Protein AF-A0A1F5H4V2-F1 (afdb_monomer)

Sequence (274 aa):
MPDFDKDPPEDQDPRLPNLNIKKETNELEGVPVDPPPEPVSPQPPQPKTPEELLEEAKALSSMPVSSGESIAAKEKMSDLEKDKTDGSKSSPIGLFLAAIFLVAISGTGGYFLGKGSTGQKTILPSTAPSSQPAVNVPPTPSPSPLPSPSPAAIGDKVKLASGLTLTLDKVWLDSAYAKSKAALPDKVQVDVQVTFANEESNALSYTPTDFILKDLQDLEYKTVLNASKEYKALTLGSLLPGATIIGGVSFIAPKTEKSFRLVYEDAEIAFSLP

pLDDT: mean 76.13, std 20.88, range [38.78, 98.69]

Radius of gyration: 32.36 Å; Cα contacts (8 Å, |Δi|>4): 295; chains: 1; bounding box: 84×82×87 Å

Structure (mmCIF, N/CA/C/O backbone):
data_AF-A0A1F5H4V2-F1
#
_entry.id   AF-A0A1F5H4V2-F1
#
loop_
_atom_site.group_PDB
_atom_site.id
_atom_site.type_symbol
_atom_site.label_atom_id
_atom_site.label_alt_id
_atom_site.label_comp_id
_atom_site.label_asym_id
_atom_site.label_entity_id
_atom_site.label_seq_id
_atom_site.pdbx_PDB_ins_code
_atom_site.Cartn_x
_atom_site.Cartn_y
_atom_site.Cartn_z
_atom_site.occupancy
_atom_site.B_iso_or_equiv
_atom_site.auth_seq_id
_atom_site.auth_comp_id
_atom_site.auth_asym_id
_atom_site.auth_atom_id
_atom_site.pdbx_PDB_model_num
ATOM 1 N N . MET A 1 1 ? 34.583 -20.068 -43.151 1.00 47.72 1 MET A N 1
ATOM 2 C CA . MET A 1 1 ? 33.827 -20.554 -41.981 1.00 47.72 1 MET A CA 1
ATOM 3 C C . MET A 1 1 ? 34.851 -20.772 -40.882 1.00 47.72 1 MET A C 1
ATOM 5 O O . MET A 1 1 ? 35.700 -21.627 -41.088 1.00 47.72 1 MET A O 1
ATOM 9 N N . PRO A 1 2 ? 34.921 -19.919 -39.849 1.00 49.66 2 PRO A N 1
ATOM 10 C CA . PRO A 1 2 ? 35.844 -20.130 -38.740 1.00 49.66 2 PRO A CA 1
ATOM 11 C C . PRO A 1 2 ? 35.196 -21.016 -37.667 1.00 49.66 2 PRO A C 1
ATOM 13 O O . PRO A 1 2 ? 34.097 -20.714 -37.204 1.00 49.66 2 PRO A O 1
ATOM 16 N N . ASP A 1 3 ? 35.891 -22.100 -37.322 1.00 54.56 3 ASP A N 1
ATOM 17 C CA . ASP A 1 3 ? 35.578 -23.013 -36.220 1.00 54.56 3 ASP A CA 1
ATOM 18 C C . ASP A 1 3 ? 35.710 -22.301 -34.866 1.00 54.56 3 ASP A C 1
ATOM 20 O O . ASP A 1 3 ? 36.730 -21.669 -34.579 1.00 54.56 3 ASP A O 1
ATOM 24 N N . PHE A 1 4 ? 34.667 -22.416 -34.043 1.00 57.75 4 PHE A N 1
ATOM 25 C CA . PHE A 1 4 ? 34.518 -21.790 -32.724 1.00 57.75 4 PHE A CA 1
ATOM 26 C C . PHE A 1 4 ? 34.407 -22.845 -31.609 1.00 57.75 4 PHE A C 1
ATOM 28 O O . PHE A 1 4 ? 33.644 -22.677 -30.668 1.00 57.75 4 PHE A O 1
ATOM 35 N N . ASP A 1 5 ? 35.193 -23.918 -31.691 1.00 63.69 5 ASP A N 1
ATOM 36 C CA . ASP A 1 5 ? 35.344 -24.873 -30.588 1.00 63.69 5 ASP A CA 1
ATOM 37 C C . ASP A 1 5 ? 36.667 -24.619 -29.864 1.00 63.69 5 ASP A C 1
ATOM 39 O O . ASP A 1 5 ? 37.732 -25.123 -30.232 1.00 63.69 5 ASP A O 1
ATOM 43 N N . LYS A 1 6 ? 36.604 -23.783 -28.827 1.00 63.03 6 LYS A N 1
ATOM 44 C CA . LYS A 1 6 ? 37.636 -23.717 -27.791 1.00 63.03 6 LYS A CA 1
ATOM 45 C C . LYS A 1 6 ? 37.012 -23.237 -26.489 1.00 63.03 6 LYS A C 1
ATOM 47 O O . LYS A 1 6 ? 36.900 -22.037 -26.245 1.00 63.03 6 LYS A O 1
ATOM 52 N N . ASP A 1 7 ? 36.621 -24.201 -25.666 1.00 61.53 7 ASP A N 1
ATOM 53 C CA . ASP A 1 7 ? 36.292 -23.961 -24.268 1.00 61.53 7 ASP A CA 1
ATOM 54 C C . ASP A 1 7 ? 37.510 -23.364 -23.540 1.00 61.53 7 ASP A C 1
ATOM 56 O O . ASP A 1 7 ? 38.635 -23.860 -23.704 1.00 61.53 7 ASP A O 1
ATOM 60 N N . PRO A 1 8 ? 37.334 -22.288 -22.755 1.00 67.75 8 PRO A N 1
ATOM 61 C CA . PRO A 1 8 ? 38.394 -21.777 -21.904 1.00 67.75 8 PRO A CA 1
ATOM 62 C C . PRO A 1 8 ? 38.584 -22.686 -20.673 1.00 67.75 8 PRO A C 1
ATOM 64 O O . PRO A 1 8 ? 37.612 -23.241 -20.158 1.00 67.75 8 PRO A O 1
ATOM 67 N N . PRO A 1 9 ? 39.825 -22.837 -20.178 1.00 62.59 9 PRO A N 1
ATOM 68 C CA . PRO A 1 9 ? 40.103 -23.611 -18.973 1.00 62.59 9 PRO A CA 1
ATOM 69 C C . PRO A 1 9 ? 39.530 -22.925 -17.724 1.00 62.59 9 PRO A C 1
ATOM 71 O O . PRO A 1 9 ? 39.654 -21.711 -17.562 1.00 62.59 9 PRO A O 1
ATOM 74 N N . GLU A 1 10 ? 38.933 -23.727 -16.837 1.00 62.06 10 GLU A N 1
ATOM 75 C CA . GLU A 1 10 ? 38.546 -23.342 -15.476 1.00 62.06 10 GLU A CA 1
ATOM 76 C C . GLU A 1 10 ? 39.766 -22.829 -14.701 1.00 62.06 10 GLU A C 1
ATOM 78 O O . GLU A 1 10 ? 40.635 -23.596 -14.280 1.00 62.06 10 GLU A O 1
ATOM 83 N N . ASP A 1 11 ? 39.810 -21.516 -14.501 1.00 58.66 11 ASP A N 1
ATOM 84 C CA . ASP A 1 1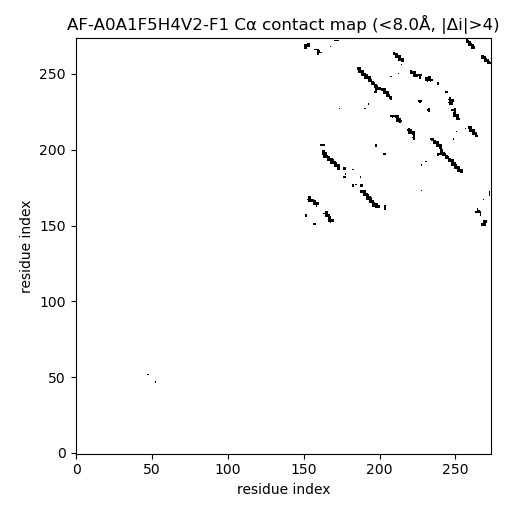1 ? 40.762 -20.852 -13.621 1.00 58.66 11 ASP A CA 1
ATOM 85 C C . ASP A 1 11 ? 40.246 -20.995 -12.177 1.00 58.66 11 ASP A C 1
ATOM 87 O O . ASP A 1 11 ? 39.343 -20.283 -11.731 1.00 58.66 11 ASP A O 1
ATOM 91 N N . GLN A 1 12 ? 40.762 -21.993 -11.455 1.00 54.62 12 GLN A N 1
ATOM 92 C CA . GLN A 1 12 ? 40.494 -22.164 -10.028 1.00 54.62 12 GLN A CA 1
ATOM 93 C C . GLN A 1 12 ? 41.257 -21.093 -9.243 1.00 54.62 12 GLN A C 1
ATOM 95 O O . GLN A 1 12 ? 42.472 -21.183 -9.087 1.00 54.62 12 GLN A O 1
ATOM 100 N N . ASP A 1 13 ? 40.541 -20.091 -8.732 1.00 61.53 13 ASP A N 1
ATOM 101 C CA . ASP A 1 13 ? 41.088 -19.055 -7.852 1.00 61.53 13 ASP A CA 1
ATOM 102 C C . ASP A 1 13 ? 41.490 -19.662 -6.482 1.00 61.53 13 ASP A C 1
ATOM 104 O O . ASP A 1 13 ? 40.622 -20.085 -5.710 1.00 61.53 13 ASP A O 1
ATOM 108 N N . PRO A 1 14 ? 42.790 -19.716 -6.125 1.00 65.94 14 PRO A N 1
ATOM 109 C CA . PRO A 1 14 ? 43.274 -20.385 -4.915 1.00 65.94 14 PRO A CA 1
ATOM 110 C C . PRO A 1 14 ? 43.119 -19.545 -3.630 1.00 65.94 14 PRO A C 1
ATOM 112 O O . PRO A 1 14 ? 43.778 -19.825 -2.628 1.00 65.94 14 PRO A O 1
ATOM 115 N N . ARG A 1 15 ? 42.293 -18.489 -3.625 1.00 65.06 15 ARG A N 1
ATOM 116 C CA . ARG A 1 15 ? 42.221 -17.522 -2.509 1.00 65.06 15 ARG A CA 1
ATOM 117 C C . ARG A 1 15 ? 41.045 -17.684 -1.549 1.00 65.06 15 ARG A C 1
ATOM 119 O O . ARG A 1 15 ? 40.893 -16.847 -0.660 1.00 65.06 15 ARG A O 1
ATOM 126 N N . LEU A 1 16 ? 40.243 -18.741 -1.657 1.00 57.69 16 LEU A N 1
ATOM 127 C CA . LEU A 1 16 ? 39.183 -18.992 -0.678 1.00 57.69 16 LEU A CA 1
ATOM 128 C C . LEU A 1 16 ? 39.709 -19.827 0.506 1.00 57.69 16 LEU A C 1
ATOM 130 O O . LEU A 1 16 ? 40.086 -20.986 0.317 1.00 57.69 16 LEU A O 1
ATOM 134 N N . PRO A 1 17 ? 39.748 -19.277 1.737 1.00 56.78 17 PRO A N 1
ATOM 135 C CA . PRO A 1 17 ? 40.108 -20.047 2.916 1.00 56.78 17 PRO A CA 1
ATOM 136 C C . PRO A 1 17 ? 39.048 -21.120 3.180 1.00 56.78 17 PRO A C 1
ATOM 138 O O . PRO A 1 17 ? 37.849 -20.855 3.262 1.00 56.78 17 PRO A O 1
ATOM 141 N N . ASN A 1 18 ? 39.527 -22.349 3.320 1.00 47.38 18 ASN A N 1
ATOM 142 C CA . ASN A 1 18 ? 38.745 -23.541 3.600 1.00 47.38 18 ASN A CA 1
ATOM 143 C C . ASN A 1 18 ? 38.165 -23.448 5.029 1.00 47.38 18 ASN A C 1
ATOM 145 O O . ASN A 1 18 ? 38.859 -23.728 6.007 1.00 47.38 18 ASN A O 1
ATOM 149 N N . LEU A 1 19 ? 36.912 -22.999 5.167 1.00 55.19 19 LEU A N 1
ATOM 150 C CA . LEU A 1 19 ? 36.192 -22.922 6.447 1.00 55.19 19 LEU A CA 1
ATOM 151 C C . LEU A 1 19 ? 35.697 -24.314 6.862 1.00 55.19 19 LEU A C 1
ATOM 153 O O . LEU A 1 19 ? 34.503 -24.603 6.886 1.00 55.19 19 LEU A O 1
ATOM 157 N N . ASN A 1 20 ? 36.640 -25.189 7.201 1.00 46.12 20 ASN A N 1
ATOM 158 C CA . ASN A 1 20 ? 36.347 -26.464 7.834 1.00 46.12 20 ASN A CA 1
ATOM 159 C C . ASN A 1 20 ? 36.077 -26.216 9.329 1.00 46.12 20 ASN A C 1
ATOM 161 O O . ASN A 1 20 ? 36.982 -26.256 10.165 1.00 46.12 20 ASN A O 1
ATOM 165 N N . ILE A 1 21 ? 34.830 -25.869 9.653 1.00 53.62 21 ILE A N 1
ATOM 166 C CA . ILE A 1 21 ? 34.367 -25.649 11.026 1.00 53.62 21 ILE A CA 1
ATOM 167 C C . ILE A 1 21 ? 34.337 -27.009 11.734 1.00 53.62 21 ILE A C 1
ATOM 169 O O . ILE A 1 21 ? 33.399 -27.794 11.586 1.00 53.62 21 ILE A O 1
ATOM 173 N N . LYS A 1 22 ? 35.387 -27.291 1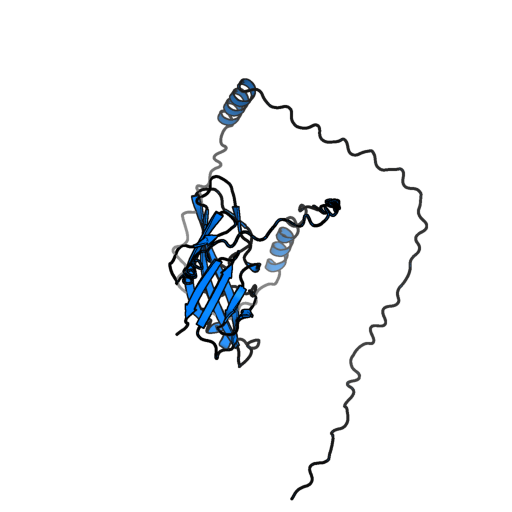2.514 1.00 50.19 22 LYS A N 1
ATOM 174 C CA . LYS A 1 22 ? 35.387 -28.350 13.527 1.00 50.19 22 LYS A CA 1
ATOM 175 C C . LYS A 1 22 ? 34.228 -28.094 14.493 1.00 50.19 22 LYS A C 1
ATOM 177 O O . LYS A 1 22 ? 34.233 -27.108 15.223 1.00 50.19 22 LYS A O 1
ATOM 182 N N . LYS A 1 23 ? 33.246 -28.998 14.504 1.00 49.34 23 LYS A N 1
ATOM 183 C CA . LYS A 1 23 ? 32.295 -29.135 15.611 1.00 49.34 23 LYS A CA 1
ATOM 184 C C . LYS A 1 23 ? 33.068 -29.613 16.836 1.00 49.34 23 LYS A C 1
ATOM 186 O O . LYS A 1 23 ? 33.417 -30.785 16.928 1.00 49.34 23 LYS A O 1
ATOM 191 N N . GLU A 1 24 ? 33.358 -28.690 17.741 1.00 48.97 24 GLU A N 1
ATOM 192 C CA . GLU A 1 24 ? 33.857 -28.990 19.077 1.00 48.97 24 GLU A CA 1
ATOM 193 C C . GLU A 1 24 ? 32.640 -29.224 19.983 1.00 48.97 24 GLU A C 1
ATOM 195 O O . GLU A 1 24 ? 31.954 -28.296 20.409 1.00 48.97 24 GLU A O 1
ATOM 200 N N . THR A 1 25 ? 32.298 -30.494 20.182 1.00 47.03 25 THR A N 1
ATOM 201 C CA . THR A 1 25 ? 31.329 -30.950 21.183 1.00 47.03 25 THR A CA 1
ATOM 202 C C . THR A 1 25 ? 32.000 -30.877 22.553 1.00 47.03 25 THR A C 1
ATOM 204 O O . THR A 1 25 ? 32.725 -31.790 22.931 1.00 47.03 25 THR A O 1
ATOM 207 N N . ASN A 1 26 ? 31.781 -29.782 23.283 1.00 49.00 26 ASN A N 1
ATOM 208 C CA . ASN A 1 26 ? 32.064 -29.724 24.716 1.00 49.00 26 ASN A CA 1
ATOM 209 C C . ASN A 1 26 ? 30.864 -30.303 25.476 1.00 49.00 26 ASN A C 1
ATOM 211 O O . ASN A 1 26 ? 29.849 -29.630 25.662 1.00 49.00 26 ASN A O 1
ATOM 215 N N . GLU A 1 27 ? 30.987 -31.563 25.894 1.00 48.41 27 GLU A N 1
ATOM 216 C CA . GLU A 1 27 ? 30.177 -32.153 26.960 1.00 48.41 27 GLU A CA 1
ATOM 217 C C . GLU A 1 27 ? 30.626 -31.542 28.295 1.00 48.41 27 GLU A C 1
ATOM 219 O O . GLU A 1 27 ? 31.618 -31.952 28.892 1.00 48.41 27 GLU A O 1
ATOM 224 N N . LEU A 1 28 ? 29.917 -30.507 28.744 1.00 57.69 28 LEU A N 1
ATOM 225 C CA . LEU A 1 28 ? 29.998 -30.022 30.119 1.00 57.69 28 LEU A 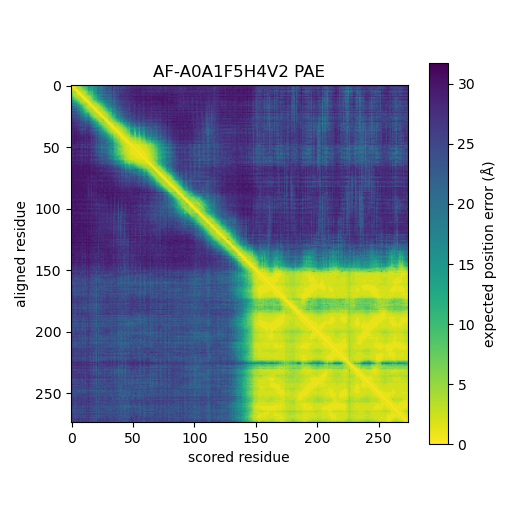CA 1
ATOM 226 C C . LEU A 1 28 ? 29.095 -30.912 30.978 1.00 57.69 28 LEU A C 1
ATOM 228 O O . LEU A 1 28 ? 27.870 -30.810 30.911 1.00 57.69 28 LEU A O 1
ATOM 232 N N . GLU A 1 29 ? 29.719 -31.796 31.759 1.00 49.94 29 GLU A N 1
ATOM 233 C CA . GLU A 1 29 ? 29.071 -32.549 32.831 1.00 49.94 29 GLU A CA 1
ATOM 234 C C . GLU A 1 29 ? 28.317 -31.584 33.756 1.00 49.94 29 GLU A C 1
ATOM 236 O O . GLU A 1 29 ? 28.881 -30.652 34.336 1.00 49.94 29 GLU A O 1
ATOM 241 N N . GLY A 1 30 ? 27.004 -31.790 33.842 1.00 46.66 30 GLY A N 1
ATOM 242 C CA . GLY A 1 30 ? 26.094 -30.959 34.614 1.00 46.66 30 GLY A CA 1
ATOM 243 C C . GLY A 1 30 ? 26.292 -31.145 36.113 1.00 46.66 30 GLY A C 1
ATOM 244 O O . GLY A 1 30 ? 26.073 -32.226 36.656 1.00 46.66 30 GLY A O 1
ATOM 245 N N . VAL A 1 31 ? 26.629 -30.053 36.796 1.00 66.00 31 VAL A N 1
ATOM 246 C CA . VAL A 1 31 ? 26.389 -29.916 38.233 1.00 66.00 31 VAL A CA 1
ATOM 247 C C . VAL A 1 31 ? 24.868 -29.827 38.433 1.00 66.00 31 VAL A C 1
ATOM 249 O O . VAL A 1 31 ? 24.230 -29.038 37.732 1.00 66.00 31 VAL A O 1
ATOM 252 N N . PRO A 1 32 ? 24.257 -30.610 39.341 1.00 64.88 32 PRO A N 1
ATOM 253 C CA . PRO A 1 32 ? 22.836 -30.489 39.646 1.00 64.88 32 PRO A CA 1
ATOM 254 C C . PRO A 1 32 ? 22.554 -29.092 40.211 1.00 64.88 32 PRO A C 1
ATOM 256 O O . PRO A 1 32 ? 22.937 -28.767 41.332 1.00 64.88 32 PRO A O 1
ATOM 259 N N . VAL A 1 33 ? 21.925 -28.250 39.393 1.00 71.38 33 VAL A N 1
ATOM 260 C CA . VAL A 1 33 ? 21.402 -26.947 39.802 1.00 71.38 33 VAL A CA 1
ATOM 261 C C . VAL A 1 33 ? 20.066 -27.205 40.489 1.00 71.38 33 VAL A C 1
ATOM 263 O O . VAL A 1 33 ? 19.184 -27.826 39.892 1.00 71.38 33 VAL A O 1
ATOM 266 N N . ASP A 1 34 ? 19.936 -26.761 41.740 1.00 72.69 34 ASP A N 1
ATOM 267 C CA . ASP A 1 34 ? 18.666 -26.783 42.466 1.00 72.69 34 ASP A CA 1
ATOM 268 C C . ASP A 1 34 ? 17.559 -26.137 41.616 1.00 72.69 34 ASP A C 1
ATOM 270 O O . ASP A 1 34 ? 17.808 -25.129 40.941 1.00 72.69 34 ASP A O 1
ATOM 274 N N . PRO A 1 35 ? 16.340 -26.706 41.615 1.00 74.12 35 PRO A N 1
ATOM 275 C CA . PRO A 1 35 ? 15.242 -26.172 40.830 1.00 74.12 35 PRO A CA 1
ATOM 276 C C . PRO A 1 35 ? 15.009 -24.702 41.209 1.00 74.12 35 PRO A C 1
ATOM 278 O O . PRO A 1 35 ? 14.948 -24.379 42.401 1.00 74.12 35 PRO A O 1
ATOM 281 N N . PRO A 1 36 ? 14.893 -23.794 40.222 1.00 75.56 36 PRO A N 1
ATOM 282 C CA . PRO A 1 36 ? 14.595 -22.400 40.500 1.00 75.56 36 PRO A CA 1
ATOM 283 C C . PRO A 1 36 ? 13.286 -22.313 41.300 1.00 75.56 36 PRO A C 1
ATOM 285 O O . PRO A 1 36 ? 12.364 -23.090 41.029 1.00 75.56 36 PRO A O 1
ATOM 288 N N . PRO A 1 37 ? 13.192 -21.395 42.282 1.00 76.19 37 PRO A N 1
ATOM 289 C CA . PRO A 1 37 ? 11.975 -21.210 43.060 1.00 76.19 37 PRO A CA 1
ATOM 290 C C . PRO A 1 37 ? 10.799 -20.989 42.112 1.00 76.19 37 PRO A C 1
ATOM 292 O O . PRO A 1 37 ? 10.925 -20.264 41.120 1.00 76.19 37 PRO A O 1
ATOM 295 N N . GLU A 1 38 ? 9.675 -21.647 42.402 1.00 74.12 38 GLU A N 1
ATOM 296 C CA . GLU A 1 38 ? 8.478 -21.544 41.576 1.00 74.12 38 GLU A CA 1
ATOM 297 C C . GLU A 1 38 ? 8.131 -20.064 41.352 1.00 74.12 38 GLU A C 1
ATOM 299 O O . GLU A 1 38 ? 8.116 -19.283 42.312 1.00 74.12 38 GLU A O 1
ATOM 304 N N . PRO A 1 39 ? 7.882 -19.645 40.098 1.00 69.31 39 PRO A N 1
ATOM 305 C CA . PRO A 1 39 ? 7.472 -18.283 39.820 1.00 69.31 39 PRO A CA 1
ATOM 306 C C . PRO A 1 39 ? 6.168 -18.024 40.568 1.00 69.31 39 PRO A C 1
ATOM 308 O O . PRO A 1 39 ? 5.139 -18.640 40.282 1.00 69.31 39 PRO A O 1
ATOM 311 N N . VAL A 1 40 ? 6.226 -17.114 41.542 1.00 71.69 40 VAL A N 1
ATOM 312 C CA . VAL A 1 40 ? 5.049 -16.615 42.251 1.00 71.69 40 VAL A CA 1
ATOM 313 C C . VAL A 1 40 ? 4.107 -16.080 41.182 1.00 71.69 40 VAL A C 1
ATOM 315 O O . VAL A 1 40 ? 4.399 -15.074 40.535 1.00 71.69 40 VAL A O 1
ATOM 318 N N . SER A 1 41 ? 3.016 -16.807 40.938 1.00 72.06 41 SER A N 1
ATOM 319 C CA . SER A 1 41 ? 2.022 -16.401 39.952 1.00 72.06 41 SER A CA 1
ATOM 320 C C . SER A 1 41 ? 1.516 -15.017 40.351 1.00 72.06 41 SER A C 1
ATOM 322 O O . SER A 1 41 ? 1.038 -14.869 41.480 1.00 72.06 41 SER A O 1
ATOM 324 N N . PRO A 1 42 ? 1.647 -13.993 39.488 1.00 67.12 42 PRO A N 1
ATOM 325 C CA . PRO A 1 42 ? 1.150 -12.667 39.802 1.00 67.12 42 PRO A CA 1
ATOM 326 C C . PRO A 1 42 ? -0.351 -12.786 40.043 1.00 67.12 42 PRO A C 1
ATOM 328 O O . PRO A 1 42 ? -1.113 -13.179 39.158 1.00 67.12 42 PRO A O 1
ATOM 331 N N . GLN A 1 43 ? -0.755 -12.514 41.280 1.00 74.25 43 GLN A N 1
ATOM 332 C CA . GLN A 1 43 ? -2.151 -12.530 41.671 1.00 74.25 43 GLN A CA 1
ATOM 333 C C . GLN A 1 43 ? -2.887 -11.513 40.785 1.00 74.25 43 GLN A C 1
ATOM 335 O O . GLN A 1 43 ? -2.430 -10.369 40.687 1.00 74.25 43 GLN A O 1
ATOM 340 N N . PRO A 1 44 ? -3.971 -11.909 40.092 1.00 77.62 44 PRO A N 1
ATOM 341 C CA . PRO A 1 44 ? -4.703 -10.997 39.230 1.00 77.62 44 PRO A CA 1
ATOM 342 C C . PRO A 1 44 ? -5.137 -9.779 40.056 1.00 77.62 44 PRO A C 1
ATOM 344 O O . PRO A 1 44 ? -5.620 -9.959 41.181 1.00 77.62 44 PRO A O 1
ATOM 347 N N . PRO A 1 45 ? -4.925 -8.552 39.545 1.00 77.81 45 PRO A N 1
ATOM 348 C CA . PRO A 1 45 ? -5.252 -7.340 40.277 1.00 77.81 45 PRO A CA 1
ATOM 349 C C . PRO A 1 45 ? -6.726 -7.387 40.668 1.00 77.81 45 PRO A C 1
ATOM 351 O O . PRO A 1 45 ? -7.595 -7.620 39.824 1.00 77.81 45 PRO A O 1
ATOM 354 N N . GLN A 1 46 ? -7.003 -7.222 41.963 1.00 85.62 46 GLN A N 1
ATOM 355 C CA . GLN A 1 46 ? -8.379 -7.157 42.430 1.00 85.62 46 GLN A CA 1
ATOM 356 C C . GLN A 1 46 ? -9.080 -5.965 41.761 1.00 85.62 46 GLN A C 1
ATOM 358 O O . GLN A 1 46 ? -8.474 -4.898 41.627 1.00 85.62 46 GLN A O 1
ATOM 363 N N . PRO A 1 47 ? -10.333 -6.136 41.309 1.00 84.06 47 PRO A N 1
ATOM 364 C CA . PRO A 1 47 ? -11.095 -5.047 40.721 1.00 84.06 47 PRO A CA 1
ATOM 365 C C . PRO A 1 47 ? -11.279 -3.943 41.766 1.00 84.06 47 PRO A C 1
ATOM 367 O O . PRO A 1 47 ? -11.900 -4.169 42.804 1.00 84.06 47 PRO A O 1
ATOM 370 N N . LYS A 1 48 ? -10.719 -2.761 41.485 1.00 90.19 48 LYS A N 1
ATOM 371 C CA . LYS A 1 48 ? -10.884 -1.567 42.320 1.00 90.19 48 LYS A CA 1
ATOM 372 C C . LYS A 1 48 ? -12.348 -1.148 42.337 1.00 90.19 48 LYS A C 1
ATOM 374 O O . LYS A 1 48 ? -13.037 -1.197 41.314 1.00 90.19 48 LYS A O 1
ATOM 379 N N . THR A 1 49 ? -12.816 -0.719 43.499 1.00 93.50 49 THR A N 1
ATOM 380 C CA . THR A 1 49 ? -14.169 -0.169 43.632 1.00 93.50 49 THR A CA 1
ATOM 381 C C . THR A 1 49 ? -14.255 1.230 42.996 1.00 93.50 49 THR A C 1
ATOM 383 O O . THR A 1 49 ? -13.236 1.912 42.859 1.00 93.50 49 THR A O 1
ATOM 386 N N . PRO A 1 50 ? -15.454 1.706 42.603 1.00 90.69 50 PRO A N 1
ATOM 387 C CA . PRO A 1 50 ? -15.626 3.063 42.078 1.00 90.69 50 PRO A C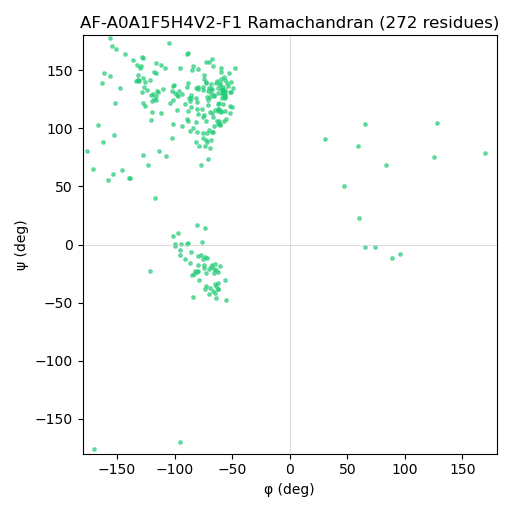A 1
ATOM 388 C C . PRO A 1 50 ? -15.133 4.169 43.028 1.00 90.69 50 PRO A C 1
ATOM 390 O O . PRO A 1 50 ? -14.681 5.211 42.558 1.00 90.69 50 PRO A O 1
ATOM 393 N N . GLU A 1 51 ? -15.190 3.944 44.346 1.00 91.00 51 GLU A N 1
ATOM 394 C CA . GLU A 1 51 ? -14.660 4.876 45.353 1.00 91.00 51 GLU A CA 1
ATOM 395 C C . GLU A 1 51 ? -13.126 4.934 45.341 1.00 91.00 51 GLU A C 1
ATOM 397 O O . GLU A 1 51 ? -12.571 6.032 45.329 1.00 91.00 51 GLU A O 1
ATOM 402 N N . GLU A 1 52 ? -12.434 3.794 45.233 1.00 90.69 52 GLU A N 1
ATOM 403 C CA . GLU A 1 52 ? -10.965 3.769 45.112 1.00 90.69 52 GLU A CA 1
ATOM 404 C C . GLU A 1 52 ? -10.472 4.467 43.840 1.00 90.69 52 GLU A C 1
ATOM 406 O O . GLU A 1 52 ? -9.468 5.180 43.870 1.00 90.69 52 GLU A O 1
ATOM 411 N N . LEU A 1 53 ? -11.189 4.310 42.721 1.00 90.62 53 LEU A N 1
ATOM 412 C CA . LEU A 1 53 ? -10.848 4.998 41.471 1.00 90.62 53 LEU A CA 1
ATOM 413 C C . LEU A 1 53 ? -10.994 6.522 41.594 1.00 90.62 53 LEU A C 1
ATOM 415 O O . LEU A 1 53 ? -10.217 7.271 40.996 1.00 90.62 53 LEU A O 1
ATOM 419 N N . LEU A 1 54 ? -11.966 6.993 42.379 1.00 92.94 54 LEU A N 1
ATOM 420 C CA . LEU A 1 54 ? -12.172 8.420 42.616 1.00 92.94 54 LEU A CA 1
ATOM 421 C C . LEU A 1 54 ? -11.096 9.007 43.543 1.00 92.94 54 LEU A C 1
ATOM 423 O O . LEU A 1 54 ? -10.626 10.122 43.303 1.00 92.94 54 LEU A O 1
ATOM 427 N N . GLU A 1 55 ? -10.670 8.267 44.571 1.00 90.88 55 GLU A N 1
ATOM 428 C CA . GLU A 1 55 ? -9.564 8.681 45.442 1.00 90.88 55 GLU A CA 1
ATOM 429 C C . GLU A 1 55 ? -8.223 8.718 44.699 1.00 90.88 55 GLU A C 1
ATOM 431 O O . GLU A 1 55 ? -7.462 9.677 44.853 1.00 90.88 55 GLU A O 1
ATOM 436 N N . GLU A 1 56 ? -7.957 7.745 43.825 1.00 89.75 56 GLU A N 1
ATOM 437 C CA . GLU A 1 56 ? -6.743 7.705 43.005 1.00 89.75 56 GLU A CA 1
ATOM 438 C C . GLU A 1 56 ? -6.688 8.870 42.004 1.00 89.75 56 GLU A C 1
ATOM 440 O O . GLU A 1 56 ? -5.658 9.537 41.874 1.00 89.75 56 GLU A O 1
ATOM 445 N N . ALA A 1 57 ? -7.815 9.200 41.362 1.00 88.25 57 ALA A N 1
ATOM 446 C CA . ALA A 1 57 ? -7.907 10.370 40.488 1.00 88.25 57 ALA A CA 1
ATOM 447 C C . ALA A 1 57 ? -7.657 11.683 41.253 1.00 88.25 57 ALA A C 1
ATOM 449 O O . ALA A 1 57 ? -6.986 12.591 40.752 1.00 88.25 57 ALA A O 1
ATOM 450 N N . LYS A 1 58 ? -8.150 11.782 42.494 1.00 91.12 58 LYS A N 1
ATOM 451 C CA . LYS A 1 58 ? -7.934 12.950 43.357 1.00 91.12 58 LYS A CA 1
ATOM 452 C C . LYS A 1 58 ? -6.476 13.067 43.807 1.00 91.12 58 LYS A C 1
ATOM 454 O O . LYS A 1 58 ? -5.943 14.176 43.842 1.00 91.12 58 LYS A O 1
ATOM 459 N N . ALA A 1 59 ? -5.821 11.940 44.088 1.00 89.50 59 ALA A N 1
ATOM 460 C CA . ALA A 1 59 ? -4.400 11.896 44.416 1.00 89.50 59 ALA A CA 1
ATOM 461 C C . ALA A 1 59 ? -3.536 12.353 43.228 1.00 89.50 59 ALA A C 1
ATOM 463 O O . ALA A 1 59 ? -2.686 13.231 43.395 1.00 89.50 59 ALA A O 1
ATOM 464 N N . LEU A 1 60 ? -3.813 11.860 42.016 1.00 85.12 60 LEU A N 1
ATOM 465 C CA . LEU A 1 60 ? -3.092 12.257 40.800 1.00 85.12 60 LEU A CA 1
ATOM 466 C C . LEU A 1 60 ? -3.294 13.737 40.447 1.00 85.12 60 LEU A C 1
ATOM 468 O O . LEU A 1 60 ? -2.348 14.404 40.037 1.00 85.12 60 LEU A O 1
ATOM 472 N N . SER A 1 61 ? -4.490 14.286 40.681 1.00 85.81 61 SER A N 1
ATOM 473 C CA . SER A 1 61 ? -4.763 15.715 40.471 1.00 85.81 61 SER A CA 1
ATOM 474 C C . SER A 1 61 ? -4.021 16.637 41.448 1.00 85.81 61 SER A C 1
ATOM 476 O O . SER A 1 61 ? -3.933 17.837 41.190 1.00 85.81 61 SER A O 1
ATOM 478 N N . SER A 1 62 ? -3.526 16.112 42.573 1.00 84.44 62 S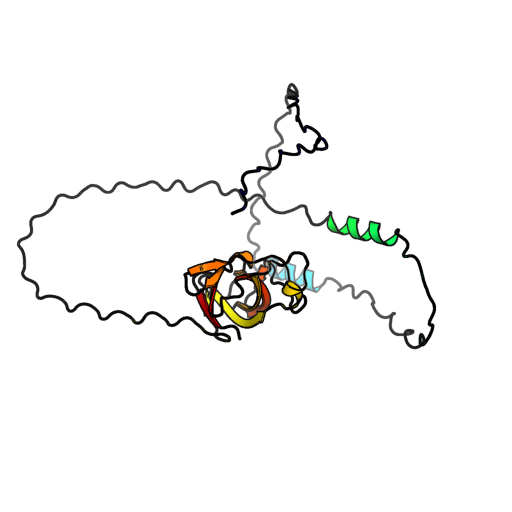ER A N 1
ATOM 479 C CA . SER A 1 62 ? -2.814 16.890 43.595 1.00 84.44 62 SER A CA 1
ATOM 480 C C . SER A 1 62 ? -1.291 16.857 43.452 1.00 84.44 62 SER A C 1
ATOM 482 O O . SER A 1 62 ? -0.593 17.555 44.191 1.00 84.44 62 SER A O 1
ATOM 484 N N . MET A 1 63 ? -0.757 16.081 42.502 1.00 82.12 63 MET A N 1
ATOM 485 C CA . MET A 1 63 ? 0.680 16.071 42.256 1.00 82.12 63 MET A CA 1
ATOM 486 C C . MET A 1 63 ? 1.095 17.402 41.611 1.00 82.12 63 MET A C 1
ATOM 488 O O . MET A 1 63 ? 0.541 17.779 40.574 1.00 82.12 63 MET A O 1
ATOM 492 N N . PRO A 1 64 ? 2.057 18.138 42.198 1.00 71.31 64 PRO A N 1
ATOM 493 C CA . PRO A 1 64 ? 2.556 19.365 41.605 1.00 71.31 64 PRO A CA 1
ATOM 494 C C . PRO A 1 64 ? 3.199 19.021 40.265 1.00 71.31 64 PRO A C 1
ATOM 496 O O . PRO A 1 64 ? 4.200 18.305 40.202 1.00 71.31 64 PRO A O 1
ATOM 499 N N . VAL A 1 65 ? 2.609 19.529 39.185 1.00 62.66 65 VAL A N 1
ATOM 500 C CA . VAL A 1 65 ? 3.213 19.477 37.858 1.00 62.66 65 VAL A CA 1
ATOM 501 C C . VAL A 1 65 ? 4.503 20.281 37.965 1.00 62.66 65 VAL A C 1
ATOM 503 O O . VAL A 1 65 ? 4.474 21.506 38.090 1.00 62.66 65 VAL A O 1
ATOM 506 N N . SER A 1 66 ? 5.638 19.585 38.033 1.00 54.81 66 SER A N 1
ATOM 507 C CA . SER A 1 66 ? 6.958 20.204 38.052 1.00 54.81 66 SER A CA 1
ATOM 508 C C . SER A 1 66 ? 7.200 20.809 36.672 1.00 54.81 66 SER A C 1
ATOM 510 O O . SER A 1 66 ? 7.787 20.195 35.784 1.00 54.81 66 SER A O 1
ATOM 512 N N . SER A 1 67 ? 6.670 22.013 36.475 1.00 53.47 67 SER A N 1
ATOM 513 C CA . SER A 1 67 ? 6.971 22.889 35.351 1.00 53.47 67 SER A CA 1
ATOM 514 C C . SER A 1 67 ? 8.388 23.422 35.536 1.00 53.47 67 SER A C 1
ATOM 516 O O . SER A 1 67 ? 8.599 24.570 35.919 1.00 53.47 67 SER A O 1
ATOM 518 N N . GLY A 1 68 ? 9.369 22.549 35.314 1.00 47.72 68 GLY A N 1
ATOM 519 C CA . GLY A 1 68 ? 10.763 22.925 35.153 1.00 47.72 68 GLY A CA 1
ATOM 520 C C . GLY A 1 68 ? 10.936 23.700 33.851 1.00 47.72 68 GLY A C 1
ATOM 521 O O . GLY A 1 68 ? 11.120 23.115 32.792 1.00 47.72 68 GLY A O 1
ATOM 522 N N . GLU A 1 69 ? 10.790 25.017 33.952 1.00 48.84 69 GLU A N 1
ATOM 523 C CA . GLU A 1 69 ? 11.719 26.014 33.419 1.00 48.84 69 GLU A CA 1
ATOM 524 C C . GLU A 1 69 ? 12.497 25.613 32.149 1.00 48.84 69 GLU A C 1
ATOM 526 O O . GLU A 1 69 ? 13.615 25.107 32.195 1.00 48.84 69 GLU A O 1
ATOM 531 N N . SER A 1 70 ? 11.930 25.927 30.984 1.00 47.44 70 SER A N 1
ATOM 532 C CA . SER A 1 70 ? 12.667 26.015 29.721 1.00 47.44 70 SER A CA 1
ATOM 533 C C . SER A 1 70 ? 12.469 27.406 29.119 1.00 47.44 70 SER A C 1
ATOM 535 O O . SER A 1 70 ? 11.797 27.582 28.104 1.00 47.44 70 SER A O 1
ATOM 537 N N . ILE A 1 71 ? 13.035 28.416 29.788 1.00 51.28 71 ILE A N 1
ATOM 538 C CA . ILE A 1 71 ? 13.155 29.788 29.280 1.00 51.28 71 ILE A CA 1
ATOM 539 C C . ILE A 1 71 ? 14.623 30.220 29.393 1.00 51.28 71 ILE A C 1
ATOM 541 O O . ILE A 1 71 ? 14.976 30.951 30.304 1.00 51.28 71 ILE A O 1
ATOM 545 N N . ALA A 1 72 ? 15.493 29.761 28.489 1.00 52.09 72 ALA A N 1
ATOM 546 C CA . ALA A 1 72 ? 16.806 30.384 28.246 1.00 52.09 72 ALA A CA 1
ATOM 547 C C . ALA A 1 72 ? 17.499 29.786 27.006 1.00 52.09 72 ALA A C 1
ATOM 549 O O . ALA A 1 72 ? 18.535 29.140 27.112 1.00 52.09 72 ALA A O 1
ATOM 550 N N . ALA A 1 73 ? 16.935 29.980 25.814 1.00 47.03 73 ALA A N 1
ATOM 551 C CA . ALA A 1 73 ? 17.672 29.786 24.558 1.00 47.03 73 ALA A CA 1
ATOM 552 C C . ALA A 1 73 ? 17.007 30.575 23.421 1.00 47.03 73 ALA A C 1
ATOM 554 O O . ALA A 1 73 ? 16.583 30.022 22.410 1.00 47.03 73 ALA A O 1
ATOM 555 N N . LYS A 1 74 ? 16.840 31.887 23.615 1.00 47.62 74 LYS A N 1
ATOM 556 C CA . LYS A 1 74 ? 16.349 32.785 22.566 1.00 47.62 74 LYS A CA 1
ATOM 557 C C . LYS A 1 74 ? 17.112 34.106 22.576 1.00 47.62 74 LYS A C 1
ATOM 559 O O . LYS A 1 74 ? 16.519 35.159 22.719 1.00 47.62 74 LYS A O 1
ATOM 564 N N . GLU A 1 75 ? 18.431 34.036 22.431 1.00 48.22 75 GLU A N 1
ATOM 565 C CA . GLU A 1 75 ? 19.254 35.164 21.982 1.00 48.22 75 GLU A CA 1
ATOM 566 C C . GLU A 1 75 ? 20.624 34.635 21.527 1.00 48.22 75 GLU A C 1
ATOM 568 O O . GLU A 1 75 ? 21.179 33.759 22.180 1.00 48.22 75 GLU A O 1
ATOM 573 N N . LYS A 1 76 ? 21.157 35.169 20.419 1.00 46.53 76 LYS A N 1
ATOM 574 C CA . LYS A 1 76 ? 22.380 34.766 19.680 1.00 46.53 76 LYS A CA 1
ATOM 575 C C . LYS A 1 76 ? 22.267 33.615 18.672 1.00 46.53 76 LYS A C 1
ATOM 577 O O . LYS A 1 76 ? 22.943 32.606 18.815 1.00 46.53 76 LYS A O 1
ATOM 582 N N . MET A 1 77 ? 21.558 33.838 17.565 1.00 42.47 77 MET A N 1
ATOM 583 C CA . MET A 1 77 ? 22.002 33.353 16.242 1.00 42.47 77 MET A CA 1
ATOM 584 C C . MET A 1 77 ? 21.596 34.364 15.161 1.00 42.47 77 MET A C 1
ATOM 586 O O . MET A 1 77 ? 20.776 34.078 14.298 1.00 42.47 77 MET A O 1
ATOM 590 N N . SER A 1 78 ? 22.166 35.566 15.244 1.00 47.72 78 SER A N 1
ATOM 591 C CA . SER A 1 78 ? 22.091 36.588 14.193 1.00 47.72 78 SER A CA 1
ATOM 592 C C . SER A 1 78 ? 23.452 37.269 14.075 1.00 47.72 78 SER A C 1
ATOM 594 O O . SER A 1 78 ? 23.559 38.450 14.351 1.00 47.72 78 SER A O 1
ATOM 596 N N . ASP A 1 79 ? 24.506 36.497 13.810 1.00 50.97 79 ASP A N 1
ATOM 597 C CA . ASP A 1 79 ? 25.791 37.012 13.311 1.00 50.97 79 ASP A CA 1
ATOM 598 C C . ASP A 1 79 ? 26.717 35.824 13.034 1.00 50.97 79 ASP A C 1
ATOM 600 O O . ASP A 1 79 ? 27.540 35.434 13.857 1.00 50.97 79 ASP A O 1
ATOM 604 N N . LEU A 1 80 ? 26.530 35.182 11.882 1.00 47.59 80 LEU A N 1
ATOM 605 C CA . LEU A 1 80 ? 27.612 34.437 11.239 1.00 47.59 80 LEU A CA 1
ATOM 606 C C . LEU A 1 80 ? 27.357 34.389 9.729 1.00 47.59 80 LEU A C 1
ATOM 608 O O . LEU A 1 80 ? 27.169 33.340 9.117 1.00 47.59 80 LEU A O 1
ATOM 612 N N . GLU A 1 81 ? 27.306 35.578 9.132 1.00 48.84 81 GLU A N 1
ATOM 613 C CA . GLU A 1 81 ? 27.630 35.729 7.720 1.00 48.84 81 GLU A CA 1
ATOM 614 C C . GLU A 1 81 ? 29.156 35.634 7.559 1.00 48.84 81 GLU A C 1
ATOM 616 O O . GLU A 1 81 ? 29.900 36.278 8.292 1.00 48.84 81 GLU A O 1
ATOM 621 N N . LYS A 1 82 ? 29.579 34.875 6.541 1.00 49.91 82 LYS A N 1
ATOM 622 C CA . LYS A 1 82 ? 30.929 34.806 5.955 1.00 49.91 82 LYS A CA 1
ATOM 623 C C . LYS A 1 82 ? 32.050 34.258 6.843 1.00 49.91 82 LYS A C 1
ATOM 625 O O . LYS A 1 82 ? 32.728 35.006 7.532 1.00 49.91 82 LYS A O 1
ATOM 630 N N . ASP A 1 83 ? 32.430 33.010 6.567 1.00 38.78 83 ASP A N 1
ATOM 631 C CA . ASP A 1 83 ? 33.775 32.840 6.017 1.00 38.78 83 ASP A CA 1
ATOM 632 C C . ASP A 1 83 ? 33.878 31.667 5.032 1.00 38.78 83 ASP A C 1
ATOM 634 O O . ASP A 1 83 ? 33.341 30.579 5.239 1.00 38.78 83 ASP A O 1
ATOM 638 N N . LYS A 1 84 ? 34.549 31.937 3.914 1.00 52.06 84 LYS A N 1
ATOM 639 C CA . LYS A 1 84 ? 34.987 30.973 2.904 1.00 52.06 84 LYS A CA 1
ATOM 640 C C . LYS A 1 84 ? 36.372 30.524 3.352 1.00 52.06 84 LYS A C 1
ATOM 642 O O . LYS A 1 84 ? 37.304 31.298 3.159 1.00 52.06 84 LYS A O 1
ATOM 647 N N . THR A 1 85 ? 36.567 29.305 3.848 1.00 43.31 85 THR A N 1
ATOM 648 C CA . THR A 1 85 ? 37.894 28.670 3.738 1.00 43.31 85 THR A CA 1
ATOM 649 C C . THR A 1 85 ? 37.853 27.158 3.923 1.00 43.31 85 THR A C 1
ATOM 651 O O . THR A 1 85 ? 37.026 26.604 4.641 1.00 43.31 85 THR A O 1
ATOM 654 N N . ASP A 1 86 ? 38.766 26.530 3.198 1.00 47.31 86 ASP A N 1
ATOM 655 C CA . ASP A 1 86 ? 39.031 25.118 2.995 1.00 47.31 86 ASP A CA 1
ATOM 656 C C . ASP A 1 86 ? 39.089 24.202 4.229 1.00 47.31 86 ASP A C 1
ATOM 658 O O . ASP A 1 86 ? 39.557 24.563 5.304 1.00 47.31 86 ASP A O 1
ATOM 662 N N . GLY A 1 87 ? 38.737 22.936 3.975 1.00 50.75 87 GLY A N 1
ATOM 663 C CA . GLY A 1 87 ? 39.468 21.764 4.461 1.00 50.75 87 GLY A CA 1
ATOM 664 C C . GLY A 1 87 ? 39.618 21.595 5.972 1.00 50.75 87 GLY A C 1
ATOM 665 O O . GLY A 1 87 ? 40.690 21.840 6.516 1.00 50.75 87 GLY A O 1
ATOM 666 N N . SER A 1 88 ? 38.615 21.007 6.632 1.00 39.00 88 SER A N 1
ATOM 667 C CA . SER A 1 88 ? 38.781 20.503 8.001 1.00 39.00 88 SER A CA 1
ATOM 668 C C . SER A 1 88 ? 38.387 19.032 8.116 1.00 39.00 88 SER A C 1
ATOM 670 O O . SER A 1 88 ? 37.263 18.626 7.821 1.00 39.00 88 SER A O 1
ATOM 672 N N . LYS A 1 89 ? 39.375 18.225 8.511 1.00 50.34 89 LYS A N 1
ATOM 673 C CA . LYS A 1 89 ? 39.298 16.783 8.755 1.00 50.34 89 LYS A CA 1
ATOM 674 C C . LYS A 1 89 ? 38.368 16.527 9.946 1.00 50.34 89 LYS A C 1
ATOM 676 O O . LYS A 1 89 ? 38.674 16.924 11.067 1.00 50.34 89 LYS A O 1
ATOM 681 N N . SER A 1 90 ? 37.251 15.846 9.706 1.00 45.09 90 SER A N 1
ATOM 682 C CA . SER A 1 90 ? 36.302 15.433 10.742 1.00 45.09 90 SER A CA 1
ATOM 683 C C . SER A 1 90 ? 36.960 14.476 11.744 1.00 45.09 90 SER A C 1
ATOM 685 O O . SER A 1 90 ? 37.442 13.406 11.371 1.00 45.09 90 SER A O 1
ATOM 687 N N . SER A 1 91 ? 36.970 14.875 13.016 1.00 45.25 91 SER A N 1
ATOM 688 C CA . SER A 1 91 ? 37.482 14.102 14.151 1.00 45.25 91 SER A CA 1
ATOM 689 C C . SER A 1 91 ? 36.562 12.906 14.480 1.00 45.25 91 SER A C 1
ATOM 691 O O . SER A 1 91 ? 35.350 13.098 14.597 1.00 45.25 91 SER A O 1
ATOM 693 N N . PRO A 1 92 ? 37.092 11.680 14.670 1.00 48.47 92 PRO A N 1
ATOM 694 C CA . PRO A 1 92 ? 36.306 10.448 14.852 1.00 48.47 92 PRO A CA 1
ATOM 695 C C . PRO A 1 92 ? 35.670 10.273 16.247 1.00 48.47 92 PRO A C 1
ATOM 697 O O . PRO A 1 92 ? 35.019 9.264 16.508 1.00 48.47 92 PRO A O 1
ATOM 700 N N . ILE A 1 93 ? 35.830 11.234 17.161 1.00 48.88 93 ILE A N 1
ATOM 701 C CA . ILE A 1 93 ? 35.438 11.072 18.574 1.00 48.88 93 ILE A CA 1
ATOM 702 C C . ILE A 1 93 ? 33.921 11.256 18.792 1.00 48.88 93 ILE A C 1
ATOM 704 O O . ILE A 1 93 ? 33.359 10.696 19.728 1.00 48.88 93 ILE A O 1
ATOM 708 N N . GLY A 1 94 ? 33.220 11.954 17.891 1.00 45.00 94 GLY A N 1
ATOM 709 C CA . GLY A 1 94 ? 31.770 12.182 18.004 1.00 45.00 94 GLY A CA 1
ATOM 710 C C . GLY A 1 94 ? 30.882 10.975 17.666 1.00 45.00 94 GLY A C 1
ATOM 711 O O . GLY A 1 94 ? 29.693 10.995 17.967 1.00 45.00 94 GLY A O 1
ATOM 712 N N . LEU A 1 95 ? 31.435 9.919 17.057 1.00 48.72 95 LEU A N 1
ATOM 713 C CA . LEU A 1 95 ? 30.666 8.779 16.533 1.00 48.72 95 LEU A CA 1
ATOM 714 C C . LEU A 1 95 ? 30.480 7.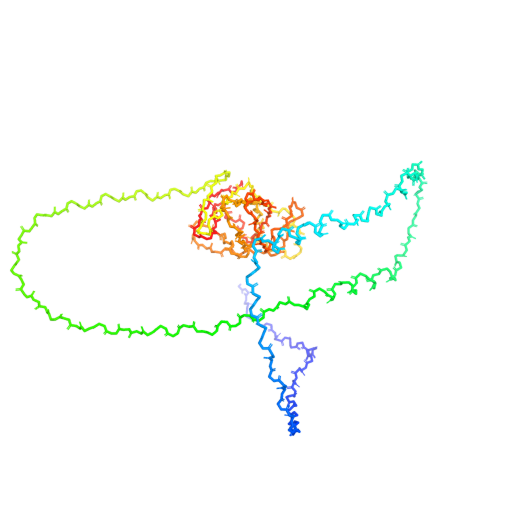630 17.540 1.00 48.72 95 LEU A C 1
ATOM 716 O O . LEU A 1 95 ? 29.632 6.768 17.330 1.00 48.72 95 LEU A O 1
ATOM 720 N N . PHE A 1 96 ? 31.214 7.627 18.656 1.00 48.28 96 PHE A N 1
ATOM 721 C CA . PHE A 1 96 ? 31.136 6.544 19.647 1.00 48.28 96 PHE A CA 1
ATOM 722 C C . PHE A 1 96 ? 29.983 6.690 20.651 1.00 48.28 96 PHE A C 1
ATOM 724 O O . PHE A 1 96 ? 29.488 5.686 21.158 1.00 48.28 96 PHE A O 1
ATOM 731 N N . LEU A 1 97 ? 29.500 7.907 20.917 1.00 48.25 97 LEU A N 1
ATOM 732 C CA . LEU A 1 97 ? 28.448 8.124 21.922 1.00 48.25 97 LEU A CA 1
ATOM 733 C C . LEU A 1 97 ? 27.026 7.866 21.393 1.00 48.25 97 LEU A C 1
ATOM 735 O O . LEU A 1 97 ? 26.143 7.517 22.173 1.00 48.25 97 LEU A O 1
ATOM 739 N N . ALA A 1 98 ? 26.805 7.941 20.076 1.00 47.56 98 ALA A N 1
ATOM 740 C CA . ALA A 1 98 ? 25.507 7.625 19.468 1.00 47.56 98 ALA A CA 1
ATOM 741 C C . ALA A 1 98 ? 25.206 6.110 19.419 1.00 47.56 98 ALA A C 1
ATOM 743 O O . ALA A 1 98 ? 24.046 5.717 19.334 1.00 47.56 98 ALA A O 1
ATOM 744 N N . ALA A 1 99 ? 26.228 5.251 19.518 1.00 47.00 99 ALA A N 1
ATOM 745 C CA . ALA A 1 99 ? 26.063 3.796 19.474 1.00 47.00 99 ALA A CA 1
ATOM 746 C C . ALA A 1 99 ? 25.610 3.184 20.816 1.00 47.00 99 ALA A C 1
ATOM 748 O O . ALA A 1 99 ? 25.001 2.118 20.828 1.00 47.00 99 ALA A O 1
ATOM 749 N N . ILE A 1 100 ? 25.856 3.855 21.948 1.00 52.31 100 ILE A N 1
ATOM 750 C CA . ILE A 1 100 ? 25.545 3.307 23.281 1.00 52.31 100 ILE A CA 1
ATOM 751 C C . ILE A 1 100 ? 24.048 3.445 23.616 1.00 52.31 100 ILE A C 1
ATOM 753 O O . ILE A 1 100 ? 23.478 2.565 24.258 1.00 52.31 100 ILE A O 1
ATOM 757 N N . PHE A 1 101 ? 23.367 4.480 23.112 1.00 47.72 101 PHE A N 1
ATOM 758 C CA . PHE A 1 101 ? 21.929 4.669 23.353 1.00 47.72 101 PHE A CA 1
ATOM 759 C C . PHE A 1 101 ? 21.020 3.712 22.563 1.00 47.72 101 PHE A C 1
ATOM 761 O O . PHE A 1 101 ? 19.869 3.517 22.944 1.00 47.72 101 PHE A O 1
ATOM 768 N N . LEU A 1 102 ? 21.520 3.070 21.502 1.00 44.19 102 LEU A N 1
ATOM 769 C CA . LEU A 1 102 ? 20.718 2.177 20.653 1.00 44.19 102 LEU A CA 1
ATOM 770 C C . LEU A 1 102 ? 20.652 0.728 21.167 1.00 44.19 102 LEU A C 1
ATOM 772 O O . LEU A 1 102 ? 19.769 -0.024 20.765 1.00 44.19 102 LEU A O 1
ATOM 776 N N . VAL A 1 103 ? 21.534 0.332 22.091 1.00 47.31 103 VAL A N 1
ATOM 777 C CA . VAL A 1 103 ? 21.563 -1.043 22.628 1.00 47.31 103 VAL A CA 1
ATOM 778 C C . VAL A 1 103 ? 20.574 -1.233 23.790 1.00 47.31 103 VAL A C 1
ATOM 780 O O . VAL A 1 103 ? 20.039 -2.327 23.968 1.00 47.31 103 VAL A O 1
ATOM 783 N N . ALA A 1 104 ? 20.236 -0.172 24.530 1.00 46.84 104 ALA A N 1
ATOM 784 C CA . ALA A 1 104 ? 19.405 -0.264 25.736 1.00 46.84 104 ALA A CA 1
ATOM 785 C C . ALA A 1 104 ? 17.888 -0.448 25.489 1.00 46.84 104 ALA A C 1
ATOM 787 O O . ALA A 1 104 ? 17.160 -0.728 26.434 1.00 46.84 104 ALA A O 1
ATOM 788 N N . ILE A 1 105 ? 17.398 -0.333 24.246 1.00 50.69 105 ILE A N 1
ATOM 789 C CA . ILE A 1 105 ? 15.955 -0.433 23.918 1.00 50.69 105 ILE A CA 1
ATOM 790 C C . ILE A 1 105 ? 15.577 -1.832 23.369 1.00 50.69 105 ILE A C 1
ATOM 792 O O . ILE A 1 105 ? 14.415 -2.122 23.115 1.00 50.69 105 ILE A O 1
ATOM 796 N N . SER A 1 106 ? 16.538 -2.752 23.223 1.00 47.28 106 SER A N 1
ATOM 797 C CA . SER A 1 106 ? 16.305 -4.068 22.593 1.00 47.28 106 SER A CA 1
ATOM 798 C C . SER A 1 106 ? 15.857 -5.197 23.539 1.00 47.28 106 SER A C 1
ATOM 800 O O . SER A 1 106 ? 15.630 -6.319 23.093 1.00 47.28 106 SER A O 1
ATOM 802 N N . GLY A 1 107 ? 15.698 -4.933 24.839 1.00 47.16 107 GLY A N 1
ATOM 803 C CA . GLY A 1 107 ? 15.369 -5.958 25.831 1.00 47.16 107 GLY A CA 1
ATOM 804 C C . GLY A 1 107 ? 13.987 -5.777 26.443 1.00 47.16 107 GLY A C 1
ATOM 805 O O . GLY A 1 107 ? 13.914 -5.230 27.533 1.00 47.16 107 GLY A O 1
ATOM 806 N N . THR A 1 108 ? 12.913 -6.198 25.761 1.00 53.72 108 THR A N 1
ATOM 807 C CA . THR A 1 108 ? 11.622 -6.673 26.338 1.00 53.72 108 THR A CA 1
ATOM 808 C C . THR A 1 108 ? 10.551 -6.816 25.245 1.00 53.72 108 THR A C 1
ATOM 810 O O . THR A 1 108 ? 9.657 -5.998 25.078 1.00 53.72 108 THR A O 1
ATOM 813 N N . GLY A 1 109 ? 10.615 -7.906 24.492 1.00 44.00 109 GLY A N 1
ATOM 814 C CA . GLY A 1 109 ? 9.507 -8.400 23.674 1.00 44.00 109 GLY A CA 1
ATOM 815 C C . GLY A 1 109 ? 9.885 -9.815 23.268 1.00 44.00 109 GLY A C 1
ATOM 816 O O . GLY A 1 109 ? 10.823 -10.006 22.514 1.00 44.00 109 GLY A O 1
ATOM 817 N N . GLY A 1 110 ? 9.356 -10.877 23.855 1.00 44.31 110 GLY A N 1
ATOM 818 C CA . GLY A 1 110 ? 7.962 -11.107 24.197 1.00 44.31 110 GLY A CA 1
ATOM 819 C C . GLY A 1 110 ? 7.626 -12.438 23.538 1.00 44.31 110 GLY A C 1
ATOM 820 O O . GLY A 1 110 ? 7.048 -12.478 22.459 1.00 44.31 110 GLY A O 1
ATOM 821 N N . TYR A 1 111 ? 8.110 -13.526 24.139 1.00 42.91 111 TYR A N 1
ATOM 822 C CA . TYR A 1 111 ? 7.853 -14.893 23.704 1.00 42.91 111 TYR A CA 1
ATOM 823 C C . TYR A 1 111 ? 6.367 -15.215 23.912 1.00 42.91 111 TYR A C 1
ATOM 825 O O . TYR A 1 111 ? 5.969 -15.612 25.002 1.00 42.91 111 TYR A O 1
ATOM 833 N N . PHE A 1 112 ? 5.549 -15.083 22.869 1.00 47.38 112 PHE A N 1
ATOM 834 C CA . PHE A 1 112 ? 4.241 -15.739 22.791 1.00 47.38 112 PHE A CA 1
ATOM 835 C C . PHE A 1 112 ? 4.317 -16.875 21.772 1.00 47.38 112 PHE A C 1
ATOM 837 O O . PHE A 1 112 ? 3.859 -16.775 20.638 1.00 47.38 112 PHE A O 1
ATOM 844 N N . LEU A 1 113 ? 4.936 -17.982 22.187 1.00 51.44 113 LEU A N 1
ATOM 845 C CA . LEU A 1 113 ? 4.857 -19.245 21.464 1.00 51.44 113 LEU A CA 1
ATOM 846 C C . LEU A 1 113 ? 3.536 -19.921 21.857 1.00 51.44 113 LEU A C 1
ATOM 848 O O . LEU A 1 113 ? 3.457 -20.656 22.842 1.00 51.44 113 LEU A O 1
ATOM 852 N N . GLY A 1 114 ? 2.476 -19.599 21.114 1.00 41.53 114 GLY A N 1
ATOM 853 C CA . GLY A 1 114 ? 1.148 -20.181 21.278 1.00 41.53 114 GLY A CA 1
ATOM 854 C C . GLY A 1 114 ? 1.169 -21.692 21.055 1.00 41.53 114 GLY A C 1
ATOM 855 O O . GLY A 1 114 ? 1.200 -22.171 19.924 1.00 41.53 114 GLY A O 1
ATOM 856 N N . LYS A 1 115 ? 1.136 -22.455 22.150 1.00 50.47 115 LYS A N 1
ATOM 857 C CA . LYS A 1 115 ? 0.764 -23.871 22.148 1.00 50.47 115 LYS A CA 1
ATOM 858 C C . LYS A 1 115 ? -0.755 -23.965 22.262 1.00 50.47 115 LYS A C 1
ATOM 860 O O . LYS A 1 115 ? -1.306 -23.594 23.291 1.00 50.47 115 LYS A O 1
ATOM 865 N N . GLY A 1 116 ? -1.398 -24.545 21.252 1.00 46.28 116 GLY A N 1
ATOM 866 C CA . GLY A 1 116 ? -2.691 -25.205 21.424 1.00 46.28 116 GLY A CA 1
ATOM 867 C C . GLY A 1 116 ? -3.786 -24.756 20.466 1.00 46.28 116 GLY A C 1
ATOM 868 O O . GLY A 1 116 ? -4.425 -23.738 20.683 1.00 46.28 116 GLY A O 1
ATOM 869 N N . SER A 1 117 ? -4.083 -25.602 19.481 1.00 42.44 117 SER A N 1
ATOM 870 C CA . SER A 1 117 ? -5.458 -26.067 19.274 1.00 42.44 117 SER A CA 1
ATOM 871 C C . SER A 1 117 ? -5.431 -27.318 18.398 1.00 42.44 117 SER A C 1
ATOM 873 O O . SER A 1 117 ? -5.465 -27.267 17.170 1.00 42.44 117 SER A O 1
ATOM 875 N N . THR A 1 118 ? -5.307 -28.472 19.049 1.00 48.81 118 THR A N 1
ATOM 876 C CA . THR A 1 118 ? -5.546 -29.775 18.431 1.00 48.81 118 THR A CA 1
ATOM 877 C C . THR A 1 118 ? -7.058 -29.922 18.274 1.00 48.81 118 THR A C 1
ATOM 879 O O . THR A 1 118 ? -7.739 -30.448 19.152 1.00 48.81 118 THR A O 1
ATOM 882 N N . GLY A 1 119 ? -7.603 -29.389 17.180 1.00 46.56 119 GLY A N 1
ATOM 883 C CA . GLY A 1 119 ? -9.010 -29.544 16.830 1.00 46.56 119 GLY A CA 1
ATOM 884 C C . GLY A 1 119 ? -9.334 -31.014 16.573 1.00 46.56 119 GLY A C 1
ATOM 885 O O . GLY A 1 119 ? -8.940 -31.580 15.554 1.00 46.56 119 GLY A O 1
ATOM 886 N N . GLN A 1 120 ? -10.042 -31.633 17.519 1.00 40.62 120 GLN A N 1
ATOM 887 C CA . GLN A 1 120 ? -10.680 -32.936 17.366 1.00 40.62 120 GLN A CA 1
ATOM 888 C C . GLN A 1 120 ? -11.518 -32.967 16.084 1.00 40.62 120 GLN A C 1
ATOM 890 O O . GLN A 1 120 ? -12.499 -32.243 15.927 1.00 40.62 120 GLN A O 1
ATOM 895 N N . LYS A 1 121 ? -11.140 -33.864 15.176 1.00 45.53 121 LYS A N 1
ATOM 896 C CA . LYS A 1 121 ? -11.925 -34.232 14.004 1.00 45.53 121 LYS A CA 1
ATOM 897 C C . LYS A 1 121 ? -13.074 -35.134 14.467 1.00 45.53 121 LYS A C 1
ATOM 899 O O . LYS A 1 121 ? -12.906 -36.346 14.577 1.00 45.53 121 LYS A O 1
ATOM 904 N N . THR A 1 122 ? -14.226 -34.544 14.777 1.00 47.12 122 THR A N 1
ATOM 905 C CA . THR A 1 122 ? -15.467 -35.291 15.020 1.00 47.12 122 THR A CA 1
ATOM 906 C C . THR A 1 122 ? -15.909 -35.944 13.714 1.00 47.12 122 THR A C 1
ATOM 908 O O . THR A 1 122 ? -16.305 -35.275 12.762 1.00 47.12 122 THR A O 1
ATOM 911 N N . ILE A 1 123 ? -15.797 -37.268 13.659 1.00 52.56 123 ILE A N 1
ATOM 912 C CA . ILE A 1 123 ? -16.305 -38.107 12.575 1.00 52.56 123 ILE A CA 1
ATOM 913 C C . ILE A 1 123 ? -17.825 -38.190 12.758 1.00 52.56 123 ILE A C 1
ATOM 915 O O . ILE A 1 123 ? -18.295 -38.802 13.716 1.00 52.56 123 ILE A O 1
ATOM 919 N N . LEU A 1 124 ? -18.596 -37.555 11.872 1.00 50.47 124 LEU A N 1
ATOM 920 C CA . LEU A 1 124 ? -20.044 -37.760 11.818 1.00 50.47 124 LEU A CA 1
ATOM 921 C C . LEU A 1 124 ? -20.367 -39.149 11.232 1.00 50.47 124 LEU A C 1
ATOM 923 O O . LEU A 1 124 ? -19.736 -39.558 10.252 1.00 50.47 124 LEU A O 1
ATOM 927 N N . PRO A 1 125 ? -21.354 -39.872 11.791 1.00 59.75 125 PRO A N 1
ATOM 928 C CA . PRO A 1 125 ? -21.795 -41.153 11.262 1.00 59.75 125 PRO A CA 1
ATOM 929 C C . PRO A 1 125 ? -22.512 -40.989 9.916 1.00 59.75 125 PRO A C 1
ATOM 931 O O . PRO A 1 125 ? -23.473 -40.233 9.771 1.00 59.75 125 PRO A O 1
ATOM 934 N N . SER A 1 126 ? -22.027 -41.758 8.942 1.00 56.44 126 SER A N 1
ATOM 935 C CA . SER A 1 126 ? -22.638 -42.004 7.637 1.00 56.44 126 SER A CA 1
ATOM 936 C C . SER A 1 126 ? -24.091 -42.459 7.805 1.00 56.44 126 SER A C 1
ATOM 938 O O . SER A 1 126 ? -24.360 -43.525 8.358 1.00 56.44 126 SER A O 1
ATOM 940 N N . THR A 1 127 ? -25.032 -41.630 7.356 1.00 48.91 127 THR A N 1
ATOM 941 C CA . THR A 1 127 ? -26.454 -41.978 7.286 1.00 48.91 127 THR A CA 1
ATOM 942 C C . THR A 1 127 ? -26.759 -42.522 5.893 1.00 48.91 127 THR A C 1
ATOM 944 O O . THR A 1 127 ? -26.374 -41.933 4.883 1.00 48.91 127 THR A O 1
ATOM 947 N N . ALA A 1 128 ? -27.406 -43.684 5.860 1.00 62.69 128 ALA A N 1
ATOM 948 C CA . ALA A 1 128 ? -27.736 -44.444 4.662 1.00 62.69 128 ALA A CA 1
ATOM 949 C C . ALA A 1 128 ? -28.637 -43.664 3.676 1.00 62.69 128 ALA A C 1
ATOM 951 O O . ALA A 1 128 ? -29.447 -42.838 4.105 1.00 62.69 128 ALA A O 1
ATOM 952 N N . PRO A 1 129 ? -28.551 -43.948 2.362 1.00 56.56 129 PRO A N 1
ATOM 953 C CA . PRO A 1 129 ? -29.403 -43.316 1.364 1.00 56.56 129 PRO A CA 1
ATOM 954 C C . PRO A 1 129 ? -30.855 -43.793 1.507 1.00 56.56 129 PRO A C 1
ATOM 956 O O . PRO A 1 129 ? -31.175 -44.957 1.273 1.00 56.56 129 PRO A O 1
ATOM 959 N N . SER A 1 130 ? -31.740 -42.866 1.878 1.00 56.12 130 SER A N 1
ATOM 960 C CA . SER A 1 130 ? -33.190 -43.033 1.788 1.00 56.12 130 SER A CA 1
ATOM 961 C C . SER A 1 130 ? -33.626 -42.779 0.345 1.00 56.12 130 SER A C 1
ATOM 963 O O . SER A 1 130 ? -33.520 -41.666 -0.171 1.00 56.12 130 SER A O 1
ATOM 965 N N . SER A 1 131 ? -34.085 -43.830 -0.325 1.00 57.59 131 SER A N 1
ATOM 966 C CA . SER A 1 131 ? -34.672 -43.790 -1.662 1.00 57.59 131 SER A CA 1
ATOM 967 C C . SER A 1 131 ? -36.064 -43.159 -1.607 1.00 57.59 131 SER A C 1
ATOM 969 O O . SER A 1 131 ? -37.067 -43.846 -1.410 1.00 57.59 131 SER A O 1
ATOM 971 N N . GLN A 1 132 ? -36.112 -41.838 -1.763 1.00 60.44 132 GLN A N 1
ATOM 972 C CA . GLN A 1 132 ? -37.347 -41.071 -1.886 1.00 60.44 132 GLN A CA 1
ATOM 973 C C . GLN A 1 132 ? -37.758 -40.980 -3.374 1.00 60.44 132 GLN A C 1
ATOM 975 O O . GLN A 1 132 ? -36.897 -40.754 -4.228 1.00 60.44 132 GLN A O 1
ATOM 980 N N . PRO A 1 133 ? -39.043 -41.182 -3.721 1.00 59.22 133 PRO A N 1
ATOM 981 C CA . PRO A 1 133 ? -39.516 -41.124 -5.102 1.00 59.22 133 PRO A CA 1
ATOM 982 C C . PRO A 1 133 ? -39.319 -39.730 -5.711 1.00 59.22 133 PRO A C 1
ATOM 984 O O . PRO A 1 133 ? -39.621 -38.714 -5.085 1.00 59.22 133 PRO A O 1
ATOM 987 N N . ALA A 1 134 ? -38.809 -39.706 -6.945 1.00 55.03 134 ALA A N 1
ATOM 988 C CA . ALA A 1 134 ? -38.500 -38.505 -7.709 1.00 55.03 134 ALA A CA 1
ATOM 989 C C . ALA A 1 134 ? -39.758 -37.654 -7.948 1.00 55.03 134 ALA A C 1
ATOM 991 O O . ALA A 1 134 ? -40.592 -37.963 -8.799 1.00 55.03 134 ALA A O 1
ATOM 992 N N . VAL A 1 135 ? -39.882 -36.565 -7.193 1.00 62.06 135 VAL A N 1
ATOM 993 C CA . VAL A 1 135 ? -40.832 -35.492 -7.482 1.00 62.06 135 VAL A CA 1
ATOM 994 C C . VAL A 1 135 ? -40.199 -34.617 -8.561 1.00 62.06 135 VAL A C 1
ATOM 996 O O . VAL A 1 135 ? -39.131 -34.044 -8.362 1.00 62.06 135 VAL A O 1
ATOM 999 N N . ASN A 1 136 ? -40.840 -34.558 -9.727 1.00 64.81 136 ASN A N 1
ATOM 1000 C CA . ASN A 1 136 ? -40.432 -33.738 -10.864 1.00 64.81 136 ASN A CA 1
ATOM 1001 C C . ASN A 1 136 ? -40.702 -32.254 -10.548 1.00 64.81 136 ASN A C 1
ATOM 1003 O O . ASN A 1 136 ? -41.800 -31.754 -10.797 1.00 64.81 136 ASN A O 1
ATOM 1007 N N . VAL A 1 137 ? -39.733 -31.579 -9.922 1.00 69.31 137 VAL A N 1
ATOM 1008 C CA . VAL A 1 137 ? -39.808 -30.147 -9.597 1.00 69.31 137 VAL A CA 1
ATOM 1009 C C . VAL A 1 137 ? -39.337 -29.342 -10.819 1.00 69.31 137 VAL A C 1
ATOM 1011 O O . VAL A 1 137 ? -38.272 -29.650 -11.357 1.00 69.31 137 VAL A O 1
ATOM 1014 N N . PRO A 1 138 ? -40.102 -28.340 -11.292 1.00 76.81 138 PRO A N 1
ATOM 1015 C CA . PRO A 1 138 ? -39.698 -27.498 -12.417 1.00 76.81 138 PRO A CA 1
ATOM 1016 C C . PRO A 1 138 ? -38.348 -26.809 -12.143 1.00 76.81 138 PRO A C 1
ATOM 1018 O O . PRO A 1 138 ? -38.080 -26.443 -10.997 1.00 76.81 138 PRO A O 1
ATOM 1021 N N . PRO A 1 139 ? -37.494 -26.627 -13.169 1.00 74.19 139 PRO A N 1
ATOM 1022 C CA . PRO A 1 139 ? -36.157 -26.075 -12.997 1.00 74.19 139 PRO A CA 1
ATOM 1023 C C . PRO A 1 139 ? -36.240 -24.648 -12.451 1.00 74.19 139 PRO A C 1
ATOM 1025 O O . PRO A 1 139 ? -36.773 -23.746 -13.099 1.00 74.19 139 PRO A O 1
ATOM 1028 N N . THR A 1 140 ? -35.710 -24.451 -11.247 1.00 77.12 140 THR A N 1
ATOM 1029 C CA . THR A 1 140 ? -35.526 -23.129 -10.651 1.00 77.12 140 THR A CA 1
ATOM 1030 C C . THR A 1 140 ? -34.634 -22.299 -11.582 1.00 77.12 140 THR A C 1
ATOM 1032 O O . THR A 1 140 ? -33.579 -22.797 -11.987 1.00 77.12 140 THR A O 1
ATOM 1035 N N . PRO A 1 141 ? -35.021 -21.067 -11.962 1.00 79.12 141 PRO A N 1
ATOM 1036 C CA . PRO A 1 141 ? -34.196 -20.233 -12.826 1.00 79.12 141 PRO A CA 1
ATOM 1037 C C . PRO A 1 141 ? -32.825 -20.016 -12.182 1.00 79.12 141 PRO A C 1
ATOM 1039 O O . PRO A 1 141 ? -32.732 -19.670 -11.003 1.00 79.12 141 PRO A O 1
ATOM 1042 N N . SER A 1 142 ? -31.767 -20.252 -12.962 1.00 78.12 142 SER A N 1
ATOM 1043 C CA . SER A 1 142 ? -30.389 -20.032 -12.526 1.00 78.12 142 SER A CA 1
ATOM 1044 C C . SER A 1 142 ? -30.236 -18.578 -12.072 1.00 78.12 142 SER A C 1
ATOM 1046 O O . SER A 1 142 ? -30.611 -17.681 -12.834 1.00 78.12 142 SER A O 1
ATOM 1048 N N . PRO A 1 143 ? -29.708 -18.316 -10.863 1.00 80.81 143 PRO A N 1
ATOM 1049 C CA . PRO A 1 143 ? -29.488 -16.954 -10.406 1.00 80.81 143 PRO A CA 1
ATOM 1050 C C . PRO A 1 143 ? -28.557 -16.240 -11.388 1.00 80.81 143 PRO A C 1
ATOM 1052 O O . PRO A 1 143 ? -27.541 -16.793 -11.816 1.00 80.81 143 PRO A O 1
ATOM 1055 N N . SER A 1 144 ? -28.935 -15.021 -11.775 1.00 79.38 144 SER A N 1
ATOM 1056 C CA . SER A 1 144 ? -28.078 -14.152 -12.578 1.00 79.38 144 SER A CA 1
ATOM 1057 C C . SER A 1 144 ? -26.772 -13.917 -11.811 1.00 79.38 144 SER A C 1
ATOM 1059 O O . SER A 1 144 ? -26.845 -13.646 -10.608 1.00 79.38 144 SER A O 1
ATOM 1061 N N . PRO A 1 145 ? -25.595 -14.024 -12.454 1.00 77.69 145 PRO A N 1
ATOM 1062 C CA . PRO A 1 145 ? -24.324 -13.792 -11.783 1.00 77.69 145 PRO A CA 1
ATOM 1063 C C . PRO A 1 145 ? -24.326 -12.393 -11.167 1.00 77.69 145 PRO A C 1
ATOM 1065 O O . PRO A 1 145 ? -24.670 -11.410 -11.830 1.00 77.69 145 PRO A O 1
ATOM 1068 N N . LEU A 1 146 ? -23.985 -12.321 -9.881 1.00 74.81 146 LEU A N 1
ATOM 1069 C CA . LEU A 1 146 ? -23.776 -11.053 -9.198 1.00 74.81 146 LEU A CA 1
ATOM 1070 C C . LEU A 1 146 ? -22.593 -10.356 -9.892 1.00 74.81 146 LEU A C 1
ATOM 1072 O O . LEU A 1 146 ? -21.577 -11.020 -10.121 1.00 74.81 146 LEU A O 1
ATOM 1076 N N . PRO A 1 147 ? -22.704 -9.074 -10.282 1.00 71.12 147 PRO A N 1
ATOM 1077 C CA . PRO A 1 147 ? -21.585 -8.371 -10.893 1.00 71.12 147 PRO A CA 1
ATOM 1078 C C . PRO A 1 147 ? -20.390 -8.414 -9.937 1.00 71.12 147 PRO A C 1
ATOM 1080 O O . PRO A 1 147 ? -20.529 -8.063 -8.764 1.00 71.12 147 PRO A O 1
ATOM 1083 N N . SER A 1 148 ? -19.231 -8.863 -10.429 1.00 75.19 148 SER A N 1
ATOM 1084 C CA . SER A 1 148 ? -17.995 -8.768 -9.653 1.00 75.19 148 SER A CA 1
ATOM 1085 C C . SER A 1 148 ? -17.741 -7.301 -9.307 1.00 75.19 148 SER A C 1
ATOM 1087 O O . SER A 1 148 ? -17.901 -6.443 -10.183 1.00 75.19 148 SER A O 1
ATOM 1089 N N . PRO A 1 149 ? -17.354 -6.993 -8.060 1.00 77.69 149 PRO A N 1
ATOM 1090 C CA . PRO A 1 149 ? -16.993 -5.635 -7.691 1.00 77.69 149 PRO A CA 1
ATOM 1091 C C . PRO A 1 149 ? -15.840 -5.163 -8.582 1.00 77.69 149 PRO A C 1
ATOM 1093 O O . PRO A 1 149 ? -14.857 -5.878 -8.779 1.00 77.69 149 PRO A O 1
ATOM 1096 N N . SER A 1 150 ? -15.983 -3.966 -9.153 1.00 86.31 150 SER A N 1
ATOM 1097 C CA . SER A 1 150 ? -14.873 -3.307 -9.839 1.00 86.31 150 SER A CA 1
ATOM 1098 C C . SER A 1 150 ? -13.775 -3.007 -8.813 1.00 86.31 150 SER A C 1
ATOM 1100 O O . SER A 1 150 ? -14.113 -2.565 -7.712 1.00 86.31 150 SER A O 1
ATOM 1102 N N . PRO A 1 151 ? -12.487 -3.205 -9.145 1.00 88.38 151 PRO A N 1
ATOM 1103 C CA . PRO A 1 151 ? -11.396 -2.799 -8.266 1.00 88.38 151 PRO A CA 1
ATOM 1104 C C . PRO A 1 151 ? -11.444 -1.286 -8.015 1.00 88.38 151 PRO A C 1
ATOM 1106 O O . PRO A 1 151 ? -11.879 -0.523 -8.885 1.00 88.38 151 PRO A O 1
ATOM 1109 N N . ALA A 1 152 ? -11.006 -0.868 -6.827 1.00 93.06 152 ALA A N 1
ATOM 1110 C CA . ALA A 1 152 ? -10.960 0.539 -6.436 1.00 93.06 152 ALA A CA 1
ATOM 1111 C C . ALA A 1 152 ? -9.868 1.298 -7.207 1.00 93.06 152 ALA A C 1
ATOM 1113 O O . ALA A 1 152 ? -8.905 0.689 -7.679 1.00 93.06 152 ALA A O 1
ATOM 1114 N N . ALA A 1 153 ? -9.999 2.619 -7.327 1.00 95.69 153 ALA A N 1
ATOM 1115 C CA . ALA A 1 153 ? -9.028 3.488 -7.990 1.00 95.69 153 ALA A CA 1
ATOM 1116 C C . ALA A 1 153 ? -8.185 4.306 -6.989 1.00 95.69 153 ALA A C 1
ATOM 1118 O O . ALA A 1 153 ? -8.428 4.313 -5.782 1.00 95.69 153 ALA A O 1
ATOM 1119 N N . ILE A 1 154 ? -7.175 5.025 -7.493 1.00 97.19 154 ILE A N 1
ATOM 1120 C CA . ILE A 1 154 ? -6.403 5.995 -6.694 1.00 97.19 154 ILE A CA 1
ATOM 1121 C C . ILE A 1 154 ? -7.358 7.048 -6.111 1.00 97.19 154 ILE A C 1
ATOM 1123 O O . ILE A 1 154 ? -8.148 7.641 -6.844 1.00 97.19 154 ILE A O 1
ATOM 1127 N N . GLY A 1 155 ? -7.238 7.309 -4.810 1.00 97.69 155 GLY A N 1
ATOM 1128 C CA . GLY A 1 155 ? -8.071 8.244 -4.056 1.00 97.69 155 GLY A CA 1
ATOM 1129 C C . GLY A 1 155 ? -9.345 7.634 -3.467 1.00 97.69 155 GLY A C 1
ATOM 1130 O O . GLY A 1 155 ? -9.961 8.265 -2.606 1.00 97.69 155 GLY A O 1
ATOM 1131 N N . ASP A 1 156 ? -9.722 6.414 -3.861 1.00 97.69 156 ASP A N 1
ATOM 1132 C CA . ASP A 1 156 ? -10.869 5.731 -3.267 1.00 97.69 156 ASP A CA 1
ATOM 1133 C C . ASP A 1 156 ? -10.533 5.216 -1.863 1.00 97.69 156 ASP A C 1
ATOM 1135 O O . ASP A 1 156 ? -9.433 4.725 -1.588 1.00 97.69 156 ASP A O 1
ATOM 1139 N N . LYS A 1 157 ? -11.519 5.301 -0.966 1.00 97.88 157 LYS A N 1
ATOM 1140 C CA . LYS A 1 157 ? -11.455 4.700 0.368 1.00 97.88 157 LYS A CA 1
ATOM 1141 C C . LYS A 1 157 ? -11.923 3.252 0.301 1.00 97.88 157 LYS A C 1
ATOM 1143 O O . LYS A 1 157 ? -13.063 2.995 -0.081 1.00 97.88 157 LYS A O 1
ATOM 1148 N N . VAL A 1 158 ? -11.085 2.324 0.748 1.00 97.62 158 VAL A N 1
ATOM 1149 C CA . VAL A 1 158 ? -11.402 0.895 0.796 1.00 97.62 158 VAL A CA 1
ATOM 1150 C C . VAL A 1 158 ? -11.382 0.412 2.239 1.00 97.62 158 VAL A C 1
ATOM 1152 O O . VAL A 1 158 ? -10.394 0.598 2.947 1.00 97.62 158 VAL A O 1
ATOM 1155 N N . LYS A 1 159 ? -12.483 -0.196 2.689 1.00 97.50 159 LYS A N 1
ATOM 1156 C CA . LYS A 1 159 ? -12.566 -0.799 4.023 1.00 97.50 159 LYS A CA 1
ATOM 1157 C C . LYS A 1 159 ? -11.926 -2.187 3.999 1.00 97.50 159 LYS A C 1
ATOM 1159 O O . LYS A 1 159 ? -12.294 -3.017 3.172 1.00 97.50 159 LYS A O 1
ATOM 1164 N N . LEU A 1 160 ? -10.980 -2.410 4.901 1.00 97.88 160 LEU A N 1
ATOM 1165 C CA . LEU A 1 160 ? -10.204 -3.637 5.031 1.00 97.88 160 LEU A CA 1
ATOM 1166 C C . LEU A 1 160 ? -10.888 -4.650 5.956 1.00 97.88 160 LEU A C 1
ATOM 1168 O O . LEU A 1 160 ? -11.765 -4.292 6.750 1.00 97.88 160 LEU A O 1
ATOM 1172 N N . ALA A 1 161 ? -10.451 -5.910 5.895 1.00 96.81 161 ALA A N 1
ATOM 1173 C CA . ALA A 1 161 ? -10.961 -6.979 6.754 1.00 96.81 161 ALA A CA 1
ATOM 1174 C C . ALA A 1 161 ? -10.691 -6.722 8.250 1.00 96.81 161 ALA A C 1
ATOM 1176 O O . ALA A 1 161 ? -11.522 -7.064 9.091 1.00 96.81 161 ALA A O 1
ATOM 1177 N N . SER A 1 162 ? -9.574 -6.067 8.586 1.00 97.06 162 SER A N 1
ATOM 1178 C CA . SER A 1 162 ? -9.258 -5.606 9.948 1.00 97.06 162 SER A CA 1
ATOM 1179 C C . SER A 1 162 ? -10.202 -4.525 10.486 1.00 97.06 162 SER A C 1
ATOM 1181 O O . SER A 1 162 ? -10.226 -4.289 11.693 1.00 97.06 162 SER A O 1
ATOM 1183 N N . GLY A 1 163 ? -10.969 -3.857 9.617 1.00 97.38 163 GLY A N 1
ATOM 1184 C CA . GLY A 1 163 ? -11.799 -2.696 9.952 1.00 97.38 163 GLY A CA 1
ATOM 1185 C C . GLY A 1 163 ? -11.128 -1.345 9.680 1.00 97.38 163 GLY A C 1
ATOM 1186 O O . GLY A 1 163 ? -11.803 -0.318 9.726 1.00 97.38 163 GLY A O 1
ATOM 1187 N N . LEU A 1 164 ? -9.834 -1.328 9.341 1.00 98.38 164 LEU A N 1
ATOM 1188 C CA . LEU A 1 164 ? -9.146 -0.119 8.885 1.00 98.38 164 LEU A CA 1
ATOM 1189 C C . LEU A 1 164 ? -9.678 0.353 7.524 1.00 98.38 164 LEU A C 1
ATOM 1191 O O . LEU A 1 164 ? -10.129 -0.442 6.702 1.00 98.38 164 LEU A O 1
ATOM 1195 N N . THR A 1 165 ? -9.560 1.649 7.258 1.00 98.56 165 THR A N 1
ATOM 1196 C CA . THR A 1 165 ? -9.808 2.237 5.938 1.00 98.56 165 THR A CA 1
ATOM 1197 C C . THR A 1 165 ? -8.473 2.561 5.277 1.00 98.56 165 THR A C 1
ATOM 1199 O O . THR A 1 165 ? -7.681 3.328 5.824 1.00 98.56 165 THR A O 1
ATOM 1202 N N . LEU A 1 166 ? -8.234 1.994 4.097 1.00 98.56 166 LEU A N 1
ATOM 1203 C CA . LEU A 1 166 ? -7.065 2.238 3.258 1.00 98.56 166 LEU A CA 1
ATOM 1204 C C . LEU A 1 166 ? -7.418 3.210 2.131 1.00 98.56 166 LEU A C 1
ATOM 1206 O O . LEU A 1 166 ? -8.467 3.096 1.504 1.00 98.56 166 LEU A O 1
ATOM 1210 N N . THR A 1 167 ? -6.537 4.163 1.854 1.00 98.56 167 THR A N 1
ATOM 1211 C CA . THR A 1 167 ? -6.606 5.034 0.673 1.00 98.56 167 THR A CA 1
ATOM 1212 C C . THR A 1 167 ? -5.267 5.003 -0.045 1.00 98.56 167 THR A C 1
ATOM 1214 O O . THR A 1 167 ? -4.220 5.149 0.586 1.00 98.56 167 THR A O 1
ATOM 1217 N N . LEU A 1 168 ? -5.298 4.800 -1.362 1.00 98.19 168 LEU A N 1
ATOM 1218 C CA . LEU A 1 168 ? -4.122 4.940 -2.213 1.00 98.19 168 LEU A CA 1
ATOM 1219 C C . LEU A 1 168 ? -4.017 6.390 -2.682 1.00 98.19 168 LEU A C 1
ATOM 1221 O O . LEU A 1 168 ? -4.785 6.805 -3.545 1.00 98.19 168 LEU A O 1
ATOM 1225 N N . ASP A 1 169 ? -3.078 7.155 -2.132 1.00 97.88 169 ASP A N 1
ATOM 1226 C CA . ASP A 1 169 ? -2.997 8.598 -2.382 1.00 97.88 169 ASP A CA 1
ATOM 1227 C C . ASP A 1 169 ? -2.247 8.920 -3.673 1.00 97.88 169 ASP A C 1
ATOM 1229 O O . ASP A 1 169 ? -2.656 9.774 -4.462 1.00 97.88 169 ASP A O 1
ATOM 1233 N N . LYS A 1 170 ? -1.103 8.260 -3.881 1.00 97.12 170 LYS A N 1
ATOM 1234 C CA . LYS A 1 170 ? -0.191 8.584 -4.979 1.00 97.12 170 LYS A CA 1
ATOM 1235 C C . LYS A 1 170 ? 0.679 7.389 -5.343 1.00 97.12 170 LYS A C 1
ATOM 1237 O O . LYS A 1 170 ? 1.128 6.655 -4.468 1.00 97.12 170 LYS A O 1
ATOM 1242 N N . VAL A 1 171 ? 0.983 7.256 -6.632 1.00 97.25 171 VAL A N 1
ATOM 1243 C CA . VAL A 1 171 ? 1.964 6.293 -7.146 1.00 97.25 171 VAL A CA 1
ATOM 1244 C C . VAL A 1 171 ? 2.917 6.978 -8.118 1.00 97.25 171 VAL A C 1
ATOM 1246 O O . VAL A 1 171 ? 2.500 7.843 -8.891 1.00 97.25 171 VAL A O 1
ATOM 1249 N N . TRP A 1 172 ? 4.198 6.619 -8.075 1.00 95.69 172 TRP A N 1
ATOM 1250 C CA . TRP A 1 172 ? 5.197 7.099 -9.024 1.00 95.69 172 TRP A CA 1
ATOM 1251 C C . TRP A 1 172 ? 6.373 6.126 -9.164 1.00 95.69 172 TRP A C 1
ATOM 1253 O O . TRP A 1 172 ? 6.495 5.142 -8.439 1.00 95.69 172 TRP A O 1
ATOM 1263 N N . LEU A 1 173 ? 7.234 6.400 -10.144 1.00 94.69 173 LEU A N 1
ATOM 1264 C CA . LEU A 1 173 ? 8.472 5.661 -10.368 1.00 94.69 173 LEU A CA 1
ATOM 1265 C C . LEU A 1 173 ? 9.644 6.406 -9.731 1.00 94.69 173 LEU A C 1
ATOM 1267 O O . LEU A 1 173 ? 9.858 7.581 -10.040 1.00 94.69 173 LEU A O 1
ATOM 1271 N N . ASP A 1 174 ? 10.432 5.726 -8.900 1.00 91.19 174 ASP A N 1
ATOM 1272 C CA . ASP A 1 174 ? 11.622 6.332 -8.306 1.00 91.19 174 ASP A CA 1
ATOM 1273 C C . ASP A 1 174 ? 12.749 6.448 -9.344 1.00 91.19 174 ASP A C 1
ATOM 1275 O O . ASP A 1 174 ? 13.365 5.468 -9.781 1.00 91.19 174 ASP A O 1
ATOM 1279 N N . SER A 1 175 ? 13.060 7.686 -9.725 1.00 83.44 175 SER A N 1
ATOM 1280 C CA . SER A 1 175 ? 14.179 7.982 -10.622 1.00 83.44 175 SER A CA 1
ATOM 1281 C C . SER A 1 175 ? 15.549 7.764 -9.968 1.00 83.44 175 SER A C 1
ATOM 1283 O O . SER A 1 175 ? 16.548 7.608 -10.678 1.00 83.44 175 SER A O 1
ATOM 1285 N N . ALA A 1 176 ? 15.628 7.769 -8.633 1.00 83.12 176 ALA A N 1
ATOM 1286 C CA . ALA A 1 176 ? 16.860 7.525 -7.898 1.00 83.12 176 ALA A CA 1
ATOM 1287 C C . ALA A 1 176 ? 17.263 6.051 -7.964 1.00 83.12 176 ALA A C 1
ATOM 1289 O O . ALA A 1 176 ? 18.456 5.773 -8.115 1.00 83.12 176 ALA A O 1
ATOM 1290 N N . TYR A 1 177 ? 16.296 5.123 -7.958 1.00 85.00 177 TYR A N 1
ATOM 1291 C CA . TYR A 1 177 ? 16.572 3.705 -8.188 1.00 85.00 177 TYR A CA 1
ATOM 1292 C C . TYR A 1 177 ? 17.314 3.504 -9.509 1.00 85.00 177 TYR A C 1
ATOM 1294 O O . TYR A 1 177 ? 18.382 2.910 -9.505 1.00 85.00 177 TYR A O 1
ATOM 1302 N N . ALA A 1 178 ? 16.860 4.115 -10.608 1.00 81.19 178 ALA A N 1
ATOM 1303 C CA . ALA A 1 178 ? 17.522 4.009 -11.914 1.00 81.19 178 ALA A CA 1
ATOM 1304 C C . ALA A 1 178 ? 18.977 4.531 -11.940 1.00 81.19 178 ALA A C 1
ATOM 1306 O O . ALA A 1 178 ? 19.735 4.204 -12.851 1.00 81.19 178 ALA A O 1
ATOM 1307 N N . LYS A 1 179 ? 19.379 5.350 -10.959 1.00 85.38 179 LYS A N 1
ATOM 1308 C CA . LYS A 1 179 ? 20.744 5.888 -10.814 1.00 85.38 179 LYS A CA 1
ATOM 1309 C C . LYS A 1 179 ? 21.611 5.063 -9.857 1.00 85.38 179 LYS A C 1
ATOM 1311 O O . LYS A 1 179 ? 22.810 5.324 -9.744 1.00 85.38 179 LYS A O 1
ATOM 1316 N N . SER A 1 180 ? 21.028 4.105 -9.140 1.00 87.12 180 SER A N 1
ATOM 1317 C CA . SER A 1 180 ? 21.753 3.243 -8.213 1.00 87.12 180 SER A CA 1
ATOM 1318 C C . SER A 1 180 ? 22.610 2.230 -8.969 1.00 87.12 180 SER A C 1
ATOM 1320 O O . SER A 1 180 ? 22.167 1.617 -9.934 1.00 87.12 180 SER A O 1
ATOM 1322 N N . LYS A 1 181 ? 23.830 1.973 -8.485 1.00 86.38 181 LYS A N 1
ATOM 1323 C CA . LYS A 1 181 ? 24.672 0.883 -9.012 1.00 86.38 181 LYS A CA 1
ATOM 1324 C C . LYS A 1 181 ? 24.081 -0.506 -8.749 1.00 86.38 181 LYS A C 1
ATOM 1326 O O . LYS A 1 181 ? 24.462 -1.455 -9.418 1.00 86.38 181 LYS A O 1
ATOM 1331 N N . ALA A 1 182 ? 23.188 -0.615 -7.765 1.00 85.88 182 ALA A N 1
ATOM 1332 C CA . ALA A 1 182 ? 22.474 -1.847 -7.439 1.00 85.88 182 ALA A CA 1
ATOM 1333 C C . ALA A 1 182 ? 21.165 -2.004 -8.235 1.00 85.88 182 ALA A C 1
ATOM 1335 O O . ALA A 1 182 ? 20.426 -2.962 -8.011 1.00 85.88 182 ALA A O 1
ATOM 1336 N N . ALA A 1 183 ? 20.847 -1.056 -9.121 1.00 87.75 183 ALA A N 1
ATOM 1337 C CA . ALA A 1 183 ? 19.655 -1.124 -9.946 1.00 87.75 183 ALA A CA 1
ATOM 1338 C C . ALA A 1 183 ? 19.787 -2.222 -10.995 1.00 87.75 183 ALA A C 1
ATOM 1340 O O . ALA A 1 183 ? 20.809 -2.328 -11.677 1.00 87.75 183 ALA A O 1
ATOM 1341 N N . LEU A 1 184 ? 18.729 -3.009 -11.150 1.00 90.12 184 LEU A N 1
ATOM 1342 C CA . LEU A 1 184 ? 18.629 -3.949 -12.256 1.00 90.12 184 LEU A CA 1
ATOM 1343 C C . LEU A 1 184 ? 18.152 -3.195 -13.512 1.00 90.12 184 LEU A C 1
ATOM 1345 O O . LEU A 1 184 ? 17.229 -2.385 -13.410 1.00 90.12 184 LEU A O 1
ATOM 1349 N N . PRO A 1 185 ? 18.770 -3.416 -14.687 1.00 90.31 185 PRO A N 1
ATOM 1350 C CA . PRO A 1 185 ? 18.544 -2.597 -15.885 1.00 90.31 185 PRO A CA 1
ATOM 1351 C C . PRO A 1 185 ? 17.123 -2.714 -16.461 1.00 90.31 185 PRO A C 1
ATOM 1353 O O . PRO A 1 185 ? 16.647 -1.807 -17.144 1.00 90.31 185 PRO A O 1
ATOM 1356 N N . ASP A 1 186 ? 16.452 -3.827 -16.188 1.00 94.81 186 ASP A N 1
ATOM 1357 C CA . ASP A 1 186 ? 15.109 -4.185 -16.639 1.00 94.81 186 ASP A CA 1
ATOM 1358 C C . ASP A 1 186 ? 14.027 -3.927 -15.579 1.00 94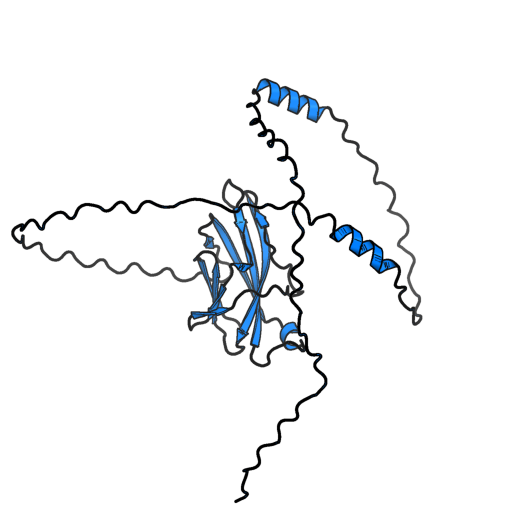.81 186 ASP A C 1
ATOM 1360 O O . ASP A 1 186 ? 12.842 -4.156 -15.835 1.00 94.81 186 ASP A O 1
ATOM 1364 N N . LYS A 1 187 ? 14.409 -3.415 -14.402 1.00 95.50 187 LYS A N 1
ATOM 1365 C CA . LYS A 1 187 ? 13.489 -3.160 -13.294 1.00 95.50 187 LYS A CA 1
ATOM 1366 C C . LYS A 1 187 ? 13.394 -1.685 -12.946 1.00 95.50 187 LYS A C 1
ATOM 1368 O O . LYS A 1 187 ? 14.296 -0.886 -13.190 1.00 95.50 187 LYS A O 1
ATOM 1373 N N . VAL A 1 188 ? 12.272 -1.334 -12.343 1.00 95.44 188 VAL A N 1
ATOM 1374 C CA . VAL A 1 188 ? 12.003 -0.018 -11.777 1.00 95.44 188 VAL A CA 1
ATOM 1375 C C . VAL A 1 188 ? 11.508 -0.176 -10.353 1.00 95.44 188 VAL A C 1
ATOM 1377 O O . VAL A 1 188 ? 10.927 -1.203 -9.997 1.00 95.44 188 VAL A O 1
ATOM 1380 N N . GLN A 1 189 ? 11.739 0.854 -9.546 1.00 95.69 189 GLN A N 1
ATOM 1381 C CA . GLN A 1 189 ? 11.122 0.954 -8.239 1.00 95.69 189 GLN A CA 1
ATOM 1382 C C . GLN A 1 189 ? 9.804 1.717 -8.366 1.00 95.69 189 GLN A C 1
ATOM 1384 O O . GLN A 1 189 ? 9.782 2.850 -8.851 1.00 95.69 189 GLN A O 1
ATOM 1389 N N . VAL A 1 190 ? 8.719 1.061 -7.967 1.00 96.88 190 VAL A N 1
ATOM 1390 C C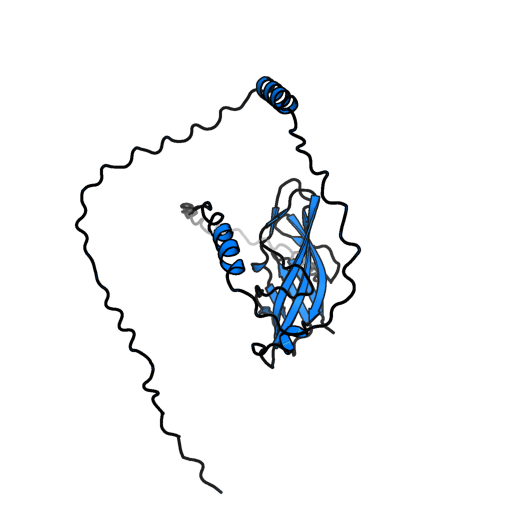A . VAL A 1 190 ? 7.374 1.630 -7.890 1.00 96.88 190 VAL A CA 1
ATOM 1391 C C . VAL A 1 190 ? 7.141 2.038 -6.444 1.00 96.88 190 VAL A C 1
ATOM 1393 O O . VAL A 1 190 ? 7.124 1.186 -5.555 1.00 96.88 190 VAL A O 1
ATOM 1396 N N . ASP A 1 191 ? 6.979 3.333 -6.221 1.00 96.50 191 ASP A N 1
ATOM 1397 C CA . ASP A 1 191 ? 6.725 3.921 -4.913 1.00 96.50 191 ASP A CA 1
ATOM 1398 C C . ASP A 1 191 ? 5.241 4.261 -4.779 1.00 96.50 191 ASP A C 1
ATOM 1400 O O . ASP A 1 191 ? 4.639 4.870 -5.668 1.00 96.50 191 ASP A O 1
ATOM 1404 N N . VAL A 1 192 ? 4.655 3.860 -3.655 1.00 97.31 192 VAL A N 1
ATOM 1405 C CA . VAL A 1 192 ? 3.221 3.952 -3.380 1.00 97.31 192 VAL A CA 1
ATOM 1406 C C . VAL A 1 192 ? 3.035 4.660 -2.042 1.00 97.31 192 VAL A C 1
ATOM 1408 O O . VAL A 1 192 ? 3.538 4.194 -1.021 1.00 97.31 192 VAL A O 1
ATOM 1411 N N . GLN A 1 193 ? 2.306 5.774 -2.031 1.00 97.62 193 GLN A N 1
ATOM 1412 C CA . GLN A 1 193 ? 1.894 6.471 -0.813 1.00 97.62 193 GLN A CA 1
ATOM 1413 C C . GLN A 1 193 ? 0.464 6.083 -0.454 1.00 97.62 193 GLN A C 1
ATOM 1415 O O . GLN A 1 193 ? -0.434 6.165 -1.294 1.00 97.62 193 GLN A O 1
ATOM 1420 N N . VAL A 1 194 ? 0.269 5.679 0.796 1.00 98.06 194 VAL A N 1
ATOM 1421 C CA . VAL A 1 194 ? -1.015 5.229 1.322 1.00 98.06 194 VAL A CA 1
ATOM 1422 C C . VAL A 1 194 ? -1.357 5.940 2.622 1.00 98.06 194 VAL A C 1
ATOM 1424 O O . VAL A 1 194 ? -0.477 6.289 3.420 1.00 98.06 194 VAL A O 1
ATOM 1427 N N . THR A 1 195 ? -2.656 6.063 2.861 1.00 98.50 195 THR A N 1
ATOM 1428 C CA . THR A 1 195 ? -3.224 6.529 4.120 1.00 98.50 195 THR A CA 1
ATOM 1429 C C . THR A 1 195 ? -4.037 5.411 4.754 1.00 98.50 195 THR A C 1
ATOM 1431 O O . THR A 1 195 ? -4.935 4.856 4.124 1.00 98.50 195 THR A O 1
ATOM 1434 N N . PHE A 1 196 ? -3.747 5.109 6.018 1.00 98.56 196 PHE A N 1
ATOM 1435 C CA . PHE A 1 196 ? -4.615 4.301 6.868 1.00 98.56 196 PHE A CA 1
ATOM 1436 C C . PHE A 1 196 ? -5.394 5.208 7.817 1.00 98.56 196 PHE A C 1
ATOM 1438 O O . PHE A 1 196 ? -4.817 6.103 8.440 1.00 98.56 196 PHE A O 1
ATOM 1445 N N . ALA A 1 197 ? -6.685 4.941 7.971 1.00 98.56 197 ALA A N 1
ATOM 1446 C CA . ALA A 1 197 ? -7.552 5.577 8.951 1.00 98.56 197 ALA A CA 1
ATOM 1447 C C . ALA A 1 197 ? -8.254 4.510 9.795 1.00 98.56 197 ALA A C 1
ATOM 1449 O O . ALA A 1 197 ? -8.751 3.519 9.260 1.00 98.56 197 ALA A O 1
ATOM 1450 N N . ASN A 1 198 ? -8.299 4.715 11.110 1.00 98.62 198 ASN A N 1
ATOM 1451 C CA . ASN A 1 198 ? -9.067 3.868 12.012 1.00 98.62 198 ASN A CA 1
ATOM 1452 C C . ASN A 1 198 ? -10.378 4.568 12.387 1.00 98.62 198 ASN A C 1
ATOM 1454 O O . ASN A 1 198 ? -10.381 5.489 13.200 1.00 98.62 198 ASN A O 1
ATOM 1458 N N . GLU A 1 199 ? -11.485 4.135 11.790 1.00 98.31 199 GLU A N 1
ATOM 1459 C CA . GLU A 1 199 ? -12.831 4.649 12.088 1.00 98.31 199 GLU A CA 1
ATOM 1460 C C . GLU A 1 199 ? -13.568 3.788 13.134 1.00 98.31 199 GLU A C 1
ATOM 1462 O O . GLU A 1 199 ? -14.702 4.087 13.503 1.00 98.31 199 GLU A O 1
ATOM 1467 N N . GLU A 1 200 ? -12.922 2.731 13.633 1.00 98.31 200 GLU A N 1
ATOM 1468 C CA . GLU A 1 200 ? -13.471 1.815 14.630 1.00 98.31 200 GLU A CA 1
ATOM 1469 C C . GLU A 1 200 ? -13.192 2.308 16.062 1.00 98.31 200 GLU A C 1
ATOM 1471 O O . GLU A 1 200 ? -12.346 3.169 16.312 1.00 98.31 200 GLU A O 1
ATOM 1476 N N . SER A 1 201 ? -13.899 1.744 17.047 1.00 97.94 201 SER A N 1
ATOM 1477 C CA . SER A 1 201 ? -13.759 2.127 18.462 1.00 97.94 201 SER A CA 1
ATOM 1478 C C . SER A 1 201 ? -12.552 1.505 19.170 1.00 97.94 201 SER A C 1
ATOM 1480 O O . SER A 1 201 ? -12.261 1.864 20.310 1.00 97.94 201 SER A O 1
ATOM 1482 N N . ASN A 1 202 ? -11.871 0.553 18.531 1.00 98.12 202 ASN A N 1
ATOM 1483 C CA . ASN A 1 202 ? -10.738 -0.181 19.094 1.00 98.12 202 ASN A CA 1
ATOM 1484 C C . ASN A 1 202 ? -9.447 0.193 18.369 1.00 98.12 202 ASN A C 1
ATOM 1486 O O . ASN A 1 202 ? -9.478 0.582 17.207 1.00 98.12 202 ASN A O 1
ATOM 1490 N N . ALA A 1 203 ? -8.300 0.048 19.035 1.00 98.31 203 ALA A N 1
ATOM 1491 C CA . ALA A 1 203 ? -7.018 0.190 18.357 1.00 98.31 203 ALA A CA 1
ATOM 1492 C C . ALA A 1 203 ? -6.803 -0.974 17.376 1.00 98.31 203 ALA A C 1
ATOM 1494 O O . ALA A 1 203 ? -7.008 -2.132 17.740 1.00 98.31 203 ALA A O 1
ATOM 1495 N N . LEU A 1 204 ? -6.368 -0.661 16.157 1.00 98.50 204 LEU A N 1
ATOM 1496 C CA . LEU A 1 204 ? -6.131 -1.633 15.088 1.00 98.50 204 LEU A CA 1
ATOM 1497 C C . LEU A 1 204 ? -4.681 -1.556 14.621 1.00 98.50 204 LEU A C 1
ATOM 1499 O O . LEU A 1 204 ? -4.104 -0.471 14.554 1.00 98.50 204 LEU A O 1
ATOM 1503 N N . SER A 1 205 ? -4.080 -2.698 14.313 1.00 98.25 205 SER A N 1
ATOM 1504 C CA . SER A 1 205 ? -2.702 -2.774 13.824 1.00 98.25 205 SER A CA 1
ATOM 1505 C C . SER A 1 205 ? -2.656 -2.829 12.304 1.00 98.25 205 SER A C 1
ATOM 1507 O O . SER A 1 205 ? -3.582 -3.324 11.674 1.00 98.25 205 SER A O 1
ATOM 1509 N N . TYR A 1 206 ? -1.565 -2.330 11.729 1.00 97.94 206 TYR A N 1
ATOM 1510 C CA . TYR A 1 206 ? -1.272 -2.443 10.304 1.00 97.94 206 TYR A CA 1
ATOM 1511 C C . TYR A 1 206 ? 0.185 -2.871 10.120 1.00 97.94 206 TYR A C 1
ATOM 1513 O O . TYR A 1 206 ? 1.089 -2.400 10.818 1.00 97.94 206 TYR A O 1
ATOM 1521 N N . THR A 1 207 ? 0.408 -3.746 9.147 1.00 97.44 207 THR A N 1
ATOM 1522 C CA . THR A 1 207 ? 1.707 -4.351 8.843 1.00 97.44 207 THR A CA 1
ATOM 1523 C C . THR A 1 207 ? 2.112 -4.017 7.408 1.00 97.44 207 THR A C 1
ATOM 1525 O O . THR A 1 207 ? 1.554 -4.584 6.472 1.00 97.44 207 THR A O 1
ATOM 1528 N N . PRO A 1 208 ? 3.091 -3.122 7.184 1.00 95.69 208 PRO A N 1
ATOM 1529 C CA . PRO A 1 208 ? 3.477 -2.705 5.834 1.00 95.69 208 PRO A CA 1
ATOM 1530 C C . PRO A 1 208 ? 4.027 -3.830 4.949 1.00 95.69 208 PRO A C 1
ATOM 1532 O O . PRO A 1 208 ? 3.980 -3.716 3.732 1.00 95.69 208 PRO A O 1
ATOM 1535 N N . THR A 1 209 ? 4.553 -4.914 5.523 1.00 96.56 209 THR A N 1
ATOM 1536 C CA . THR A 1 209 ? 5.088 -6.043 4.741 1.00 96.56 209 THR A CA 1
ATOM 1537 C C . THR A 1 209 ? 4.013 -6.910 4.092 1.00 96.56 209 THR A C 1
ATOM 1539 O O . THR A 1 209 ? 4.349 -7.748 3.259 1.00 96.56 209 THR A O 1
ATOM 1542 N N . ASP A 1 210 ? 2.747 -6.711 4.462 1.00 97.44 210 ASP A N 1
ATOM 1543 C CA . ASP A 1 210 ? 1.620 -7.494 3.945 1.00 97.44 210 ASP A CA 1
ATOM 1544 C C . ASP A 1 210 ? 1.083 -6.924 2.625 1.00 97.44 210 ASP A C 1
ATOM 1546 O O . ASP A 1 210 ? 0.241 -7.540 1.976 1.00 97.44 210 ASP A O 1
ATOM 1550 N N . PHE A 1 211 ? 1.592 -5.765 2.192 1.00 98.12 211 PHE A N 1
ATOM 1551 C CA . PHE A 1 211 ? 1.296 -5.250 0.865 1.00 98.12 211 PHE A CA 1
ATOM 1552 C C . PHE A 1 211 ? 1.914 -6.136 -0.219 1.00 98.12 211 PHE A C 1
ATOM 1554 O O . PHE A 1 211 ? 3.105 -6.463 -0.201 1.00 98.12 211 PHE A O 1
ATOM 1561 N N . ILE A 1 212 ? 1.107 -6.444 -1.228 1.00 98.31 212 ILE A N 1
ATOM 1562 C CA . ILE A 1 212 ? 1.534 -7.142 -2.438 1.00 98.31 212 ILE A CA 1
ATOM 1563 C C . ILE A 1 212 ? 1.164 -6.268 -3.628 1.00 98.31 212 ILE A C 1
ATOM 1565 O O . ILE A 1 212 ? 0.046 -5.769 -3.721 1.00 98.31 212 ILE A O 1
ATOM 1569 N N . LEU A 1 213 ? 2.098 -6.081 -4.552 1.00 98.44 213 LEU A N 1
ATOM 1570 C CA . LEU A 1 213 ? 1.808 -5.468 -5.840 1.00 98.44 213 LEU A CA 1
ATOM 1571 C C . LEU A 1 213 ? 1.656 -6.585 -6.875 1.00 98.44 213 LEU A C 1
ATOM 1573 O O . LEU A 1 213 ? 2.511 -7.461 -6.947 1.00 98.44 213 LEU A O 1
ATOM 1577 N N . LYS A 1 214 ? 0.583 -6.568 -7.663 1.00 98.56 214 LYS A N 1
ATOM 1578 C CA . LYS A 1 214 ? 0.333 -7.515 -8.759 1.00 98.56 214 LYS A CA 1
ATOM 1579 C C . LYS A 1 214 ? 0.302 -6.796 -10.097 1.00 98.56 214 LYS A C 1
ATOM 1581 O O . LYS A 1 214 ? -0.143 -5.652 -10.152 1.00 98.56 214 LYS A O 1
ATOM 1586 N N . ASP A 1 215 ? 0.739 -7.448 -11.167 1.00 98.25 215 ASP A N 1
ATOM 1587 C CA . ASP A 1 215 ? 0.540 -6.964 -12.540 1.00 98.25 215 ASP A CA 1
ATOM 1588 C C . ASP A 1 215 ? -0.710 -7.579 -13.202 1.00 98.25 215 ASP A C 1
ATOM 1590 O O . ASP A 1 215 ? -1.572 -8.188 -12.558 1.00 98.25 215 ASP A O 1
ATOM 1594 N N . LEU A 1 216 ? -0.861 -7.376 -14.512 1.00 96.62 216 LEU A N 1
ATOM 1595 C CA . LEU A 1 216 ? -1.978 -7.920 -15.288 1.00 96.62 216 LEU A CA 1
ATOM 1596 C C . LEU A 1 216 ? -1.932 -9.447 -15.426 1.00 96.62 216 LEU A C 1
ATOM 1598 O O . LEU A 1 216 ? -2.962 -10.048 -15.713 1.00 96.62 216 LEU A O 1
ATOM 1602 N N . GLN A 1 217 ? -0.768 -10.058 -15.219 1.00 97.75 217 GLN A N 1
ATOM 1603 C CA . GLN A 1 217 ? -0.527 -11.494 -15.307 1.00 97.75 217 GLN A CA 1
ATOM 1604 C C . GLN A 1 217 ? -0.584 -12.174 -13.930 1.00 97.75 217 GLN A C 1
ATOM 1606 O O . GLN A 1 217 ? -0.221 -13.344 -13.821 1.00 97.75 217 GLN A O 1
ATOM 1611 N N . ASP A 1 218 ? -1.035 -11.454 -12.895 1.00 97.69 218 ASP A N 1
ATOM 1612 C CA . ASP A 1 218 ? -1.080 -11.915 -11.502 1.00 97.69 218 ASP A CA 1
ATOM 1613 C C . ASP A 1 218 ? 0.302 -12.276 -10.925 1.00 97.69 218 ASP A C 1
ATOM 1615 O O . ASP A 1 218 ? 0.395 -13.016 -9.943 1.00 97.69 218 ASP A O 1
ATOM 1619 N N . LEU A 1 219 ? 1.395 -11.738 -11.484 1.00 98.31 219 LEU A N 1
ATOM 1620 C CA . LEU A 1 219 ? 2.716 -11.889 -10.877 1.00 98.31 219 LEU A CA 1
ATOM 1621 C C . LEU A 1 219 ? 2.839 -10.970 -9.665 1.00 98.31 219 LEU A C 1
ATOM 1623 O O . LEU A 1 219 ? 2.520 -9.784 -9.726 1.00 98.31 219 LEU A O 1
ATOM 1627 N N . GLU A 1 220 ? 3.329 -11.531 -8.563 1.00 98.38 220 GLU A N 1
ATOM 1628 C CA . GLU A 1 220 ? 3.414 -10.848 -7.275 1.00 98.38 220 GLU A CA 1
ATOM 1629 C C . GLU A 1 220 ? 4.795 -10.230 -7.031 1.00 98.38 220 GLU A C 1
ATOM 1631 O O . GLU A 1 220 ? 5.836 -10.888 -7.121 1.00 98.38 220 GLU A O 1
ATOM 1636 N N . TYR A 1 221 ? 4.792 -8.967 -6.616 1.00 98.00 221 TYR A N 1
ATOM 1637 C CA . TYR A 1 221 ? 5.960 -8.199 -6.214 1.00 98.00 221 TYR A CA 1
ATOM 1638 C C . TYR A 1 221 ? 5.830 -7.824 -4.737 1.00 98.00 221 TYR A C 1
ATOM 1640 O O . TYR A 1 221 ? 4.851 -7.211 -4.308 1.00 98.00 221 TYR A O 1
ATOM 1648 N N . LYS A 1 222 ? 6.838 -8.196 -3.947 1.00 97.56 222 LYS A N 1
AT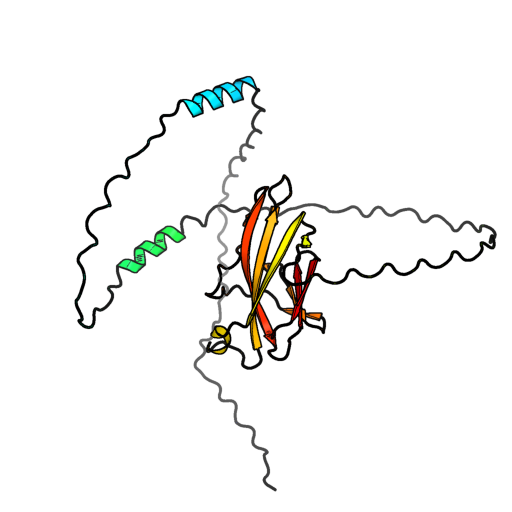OM 1649 C CA . LYS A 1 222 ? 6.873 -7.939 -2.502 1.00 97.56 222 LYS A CA 1
ATOM 1650 C C . LYS A 1 222 ? 7.401 -6.545 -2.194 1.00 97.56 222 LYS A C 1
ATOM 1652 O O . LYS A 1 222 ? 8.218 -6.003 -2.943 1.00 97.56 222 LYS A O 1
ATOM 1657 N N . THR A 1 223 ? 6.990 -6.008 -1.049 1.00 96.62 223 THR A N 1
ATOM 1658 C CA . THR A 1 223 ? 7.534 -4.752 -0.531 1.00 96.62 223 THR A CA 1
ATOM 1659 C C . THR A 1 223 ? 9.034 -4.837 -0.291 1.00 96.62 223 THR A C 1
ATOM 1661 O O . THR A 1 223 ? 9.542 -5.834 0.228 1.00 96.62 223 THR A O 1
ATOM 1664 N N . VAL A 1 224 ? 9.733 -3.747 -0.582 1.00 94.06 224 VAL A N 1
ATOM 1665 C CA . VAL A 1 224 ? 11.146 -3.558 -0.267 1.00 94.06 224 VAL A CA 1
ATOM 1666 C C . VAL A 1 224 ? 11.271 -2.505 0.828 1.00 94.06 224 VAL A C 1
ATOM 1668 O O . VAL A 1 224 ? 10.664 -1.442 0.756 1.00 94.06 224 VAL A O 1
ATOM 1671 N N . LEU A 1 225 ? 12.095 -2.787 1.838 1.00 84.12 225 LEU A N 1
ATOM 1672 C CA . LEU A 1 225 ? 12.285 -1.937 3.024 1.00 84.12 225 LEU A CA 1
ATOM 1673 C C . LEU A 1 225 ? 13.098 -0.652 2.762 1.00 84.12 225 LEU A C 1
ATOM 1675 O O . LEU A 1 225 ? 13.540 0.008 3.701 1.00 84.12 225 LEU A O 1
ATOM 1679 N N . ASN A 1 226 ? 13.298 -0.275 1.502 1.00 76.62 226 ASN A N 1
ATOM 1680 C CA . ASN A 1 226 ? 14.036 0.929 1.150 1.00 76.62 226 ASN A CA 1
ATOM 1681 C C . ASN A 1 226 ? 13.058 2.082 0.973 1.00 76.62 226 ASN A C 1
ATOM 1683 O O . ASN A 1 226 ? 12.407 2.199 -0.057 1.00 76.62 226 ASN A O 1
ATOM 1687 N N . ALA A 1 227 ? 12.978 2.938 1.989 1.00 65.88 227 ALA A N 1
ATOM 1688 C CA . ALA A 1 227 ? 12.226 4.176 1.901 1.00 65.88 227 ALA A CA 1
ATOM 1689 C C . ALA A 1 227 ? 12.816 5.061 0.799 1.00 65.88 227 ALA A C 1
ATOM 1691 O O . ALA A 1 227 ? 13.989 5.451 0.864 1.00 65.88 227 ALA A O 1
ATOM 1692 N N . SER A 1 228 ? 11.995 5.420 -0.182 1.00 79.44 228 SER A N 1
ATOM 1693 C CA . SER A 1 228 ? 12.267 6.587 -1.013 1.00 79.44 228 SER A CA 1
ATOM 1694 C C . SER A 1 228 ? 12.502 7.807 -0.128 1.00 79.44 228 SER A C 1
ATOM 1696 O O . SER A 1 228 ? 11.895 7.952 0.933 1.00 79.44 228 SER A O 1
ATOM 1698 N N . LYS A 1 229 ? 13.361 8.730 -0.563 1.00 84.81 229 LYS A N 1
ATOM 1699 C CA . LYS A 1 229 ? 13.570 9.993 0.169 1.00 84.81 229 LYS A CA 1
ATOM 1700 C C . LYS A 1 229 ? 12.377 10.944 0.043 1.00 84.81 229 LYS A C 1
ATOM 1702 O O . LYS A 1 229 ? 12.330 11.946 0.751 1.00 84.81 229 LYS A O 1
ATOM 1707 N N . GLU A 1 230 ? 11.447 10.650 -0.863 1.00 87.06 230 GLU A N 1
ATOM 1708 C CA . GLU A 1 230 ? 10.289 11.492 -1.158 1.00 87.06 230 GLU A CA 1
ATOM 1709 C C . GLU A 1 230 ? 9.144 11.337 -0.142 1.00 87.06 230 GLU A C 1
ATOM 1711 O O . GLU A 1 230 ? 8.298 12.224 -0.048 1.00 87.06 230 GLU A O 1
ATOM 1716 N N . TYR A 1 231 ? 9.123 10.262 0.655 1.00 89.50 231 TYR A N 1
ATOM 1717 C CA . TYR A 1 231 ? 8.131 10.056 1.716 1.00 89.50 231 TYR A CA 1
ATOM 1718 C C . TYR A 1 231 ? 8.726 9.399 2.957 1.00 89.50 231 TYR A C 1
ATOM 1720 O O . TYR A 1 231 ? 9.788 8.784 2.947 1.00 89.50 231 TYR A O 1
ATOM 1728 N N . LYS A 1 232 ? 7.978 9.490 4.056 1.00 95.06 232 LYS A N 1
ATOM 1729 C CA . LYS A 1 232 ? 8.254 8.721 5.265 1.00 95.06 232 LYS A CA 1
ATOM 1730 C C . LYS A 1 232 ? 7.792 7.279 5.055 1.00 95.06 232 LYS A C 1
ATOM 1732 O O . LYS A 1 232 ? 6.597 7.052 4.863 1.00 95.06 232 LYS A O 1
ATOM 1737 N N . ALA A 1 233 ? 8.716 6.317 5.084 1.00 95.56 233 ALA A N 1
ATOM 1738 C CA . ALA A 1 233 ? 8.343 4.906 5.001 1.00 95.56 233 ALA A CA 1
ATOM 1739 C C . ALA A 1 233 ? 7.330 4.540 6.081 1.00 95.56 233 ALA A C 1
ATOM 1741 O O . ALA A 1 233 ? 7.436 4.971 7.235 1.00 95.56 233 ALA A O 1
ATOM 1742 N N . LEU A 1 234 ? 6.356 3.734 5.678 1.00 95.81 234 LEU A N 1
ATOM 1743 C CA . LEU A 1 234 ? 5.391 3.176 6.597 1.00 95.81 234 LEU A CA 1
ATOM 1744 C C . LEU A 1 234 ? 6.087 2.107 7.454 1.00 95.81 234 LEU A C 1
ATOM 1746 O O . LEU A 1 234 ? 6.731 1.198 6.934 1.00 95.81 234 LEU A O 1
ATOM 1750 N N . THR A 1 235 ? 5.979 2.229 8.774 1.00 95.44 235 THR A N 1
ATOM 1751 C CA . THR A 1 235 ? 6.532 1.273 9.745 1.00 95.44 235 THR A CA 1
ATOM 1752 C C . THR A 1 235 ? 5.402 0.487 10.392 1.00 95.44 235 THR A C 1
ATOM 1754 O O . THR A 1 235 ? 4.313 1.027 10.530 1.00 95.44 235 THR A O 1
ATOM 1757 N N . LEU A 1 236 ? 5.657 -0.750 10.828 1.00 96.50 236 LEU A N 1
ATOM 1758 C CA . LEU A 1 236 ? 4.702 -1.521 11.636 1.00 96.50 236 LEU A CA 1
ATOM 1759 C C . LEU A 1 236 ? 4.183 -0.674 12.808 1.00 96.50 236 LEU A C 1
ATOM 1761 O O . LEU A 1 236 ? 4.974 -0.022 13.496 1.00 96.50 236 LEU A O 1
ATOM 1765 N N . GLY A 1 237 ? 2.873 -0.700 13.049 1.00 97.12 237 GLY A N 1
ATOM 1766 C CA . GLY A 1 237 ? 2.291 0.057 14.148 1.00 97.12 237 GLY A CA 1
ATOM 1767 C C . GLY A 1 237 ? 0.828 -0.260 14.425 1.00 97.12 237 GLY A C 1
ATOM 1768 O O . GLY A 1 237 ? 0.222 -1.133 13.806 1.00 97.12 237 GLY A O 1
ATOM 1769 N N . SER A 1 238 ? 0.272 0.494 15.372 1.00 98.06 238 SER A N 1
ATOM 1770 C CA . SER A 1 238 ? -1.146 0.463 15.726 1.00 98.06 238 SER A CA 1
ATOM 1771 C C . SER A 1 238 ? -1.740 1.864 15.649 1.00 98.06 238 SER A C 1
ATOM 1773 O O . SER A 1 238 ? -1.110 2.839 16.058 1.00 98.06 238 SER A O 1
ATOM 1775 N N . LEU A 1 239 ? -2.957 1.960 15.127 1.00 98.38 239 LEU A N 1
ATOM 1776 C CA . LEU A 1 239 ? -3.755 3.173 15.046 1.00 98.38 239 LEU A CA 1
ATOM 1777 C C . LEU A 1 239 ? -4.809 3.172 16.144 1.00 98.38 239 LEU A C 1
ATOM 1779 O O . LEU A 1 239 ? -5.624 2.255 16.238 1.00 98.38 239 LEU A O 1
ATOM 1783 N N . LEU A 1 240 ? -4.813 4.227 16.955 1.00 98.56 240 LEU A N 1
ATOM 1784 C CA . LEU A 1 240 ? -5.887 4.493 17.910 1.00 98.56 240 LEU A CA 1
ATOM 1785 C C . LEU A 1 240 ? -7.196 4.853 17.178 1.00 98.56 240 LEU A C 1
ATOM 1787 O O . LEU A 1 240 ? -7.138 5.275 16.021 1.00 98.56 240 LEU A O 1
ATOM 1791 N N . PRO A 1 241 ? -8.361 4.732 17.836 1.00 98.69 241 PRO A N 1
ATOM 1792 C CA . PRO A 1 241 ? -9.640 5.184 17.286 1.00 98.69 241 PRO A CA 1
ATOM 1793 C C . PRO A 1 241 ? -9.589 6.635 16.790 1.00 98.69 241 PRO A C 1
ATOM 1795 O O . PRO A 1 241 ? -9.109 7.524 17.496 1.00 98.69 241 PRO A O 1
ATOM 1798 N N . GLY A 1 242 ? -10.068 6.873 15.572 1.00 98.31 242 GLY A N 1
ATOM 1799 C CA . GLY A 1 242 ? -10.058 8.174 14.897 1.00 98.31 242 GLY A CA 1
ATOM 1800 C C . GLY A 1 242 ? -8.691 8.628 14.371 1.00 98.31 242 GLY A C 1
ATOM 1801 O O . GLY A 1 242 ? -8.605 9.694 13.762 1.00 98.31 242 GLY A O 1
ATOM 1802 N N . ALA A 1 243 ? -7.617 7.864 14.595 1.00 98.56 243 ALA A N 1
ATOM 1803 C CA . ALA A 1 243 ? -6.284 8.229 14.133 1.00 98.56 243 ALA A CA 1
ATOM 1804 C C . ALA A 1 243 ? -6.079 7.901 12.648 1.00 98.56 243 ALA A C 1
ATOM 1806 O O . ALA A 1 243 ? -6.626 6.936 12.110 1.00 98.56 243 ALA A O 1
ATOM 1807 N N . THR A 1 244 ? -5.210 8.683 12.012 1.00 98.50 244 THR A N 1
ATOM 1808 C CA . THR A 1 244 ? -4.776 8.488 10.627 1.00 98.50 244 THR A CA 1
ATOM 1809 C C . THR A 1 244 ? -3.257 8.463 10.549 1.00 98.50 244 THR A C 1
ATOM 1811 O O . THR A 1 244 ? -2.596 9.250 11.231 1.00 98.50 244 THR A O 1
ATOM 1814 N N . ILE A 1 245 ? -2.693 7.630 9.677 1.00 98.19 245 ILE A N 1
ATOM 1815 C CA . ILE A 1 245 ? -1.271 7.681 9.333 1.00 98.19 245 ILE A CA 1
ATOM 1816 C C . ILE A 1 245 ? -1.081 7.643 7.825 1.00 98.19 245 ILE A C 1
ATOM 1818 O O . ILE A 1 245 ? -1.767 6.910 7.119 1.00 98.19 245 ILE A O 1
ATOM 1822 N N . ILE A 1 246 ? -0.110 8.424 7.362 1.00 97.94 246 ILE A N 1
ATOM 1823 C CA . ILE A 1 246 ? 0.334 8.462 5.974 1.00 97.94 246 ILE A CA 1
ATOM 1824 C C . ILE A 1 246 ? 1.765 7.944 5.938 1.00 97.94 246 ILE A C 1
ATOM 1826 O O . ILE A 1 246 ? 2.620 8.386 6.714 1.00 97.94 246 ILE A O 1
ATOM 1830 N N . GLY A 1 247 ? 2.032 7.025 5.025 1.00 96.81 247 GLY A N 1
ATOM 1831 C CA . GLY A 1 247 ? 3.372 6.530 4.760 1.00 96.81 247 GLY A CA 1
ATOM 1832 C C . GLY A 1 247 ? 3.457 5.966 3.356 1.00 96.81 247 GLY A C 1
ATOM 1833 O O . GLY A 1 247 ? 2.470 5.952 2.625 1.00 96.81 247 GLY A O 1
ATOM 1834 N N . GLY A 1 248 ? 4.639 5.514 2.962 1.00 96.50 248 GLY A N 1
ATOM 1835 C CA . GLY A 1 248 ? 4.779 4.827 1.686 1.00 96.50 248 GLY A CA 1
ATOM 1836 C C . GLY A 1 248 ? 5.475 3.485 1.787 1.00 96.50 248 GLY A C 1
ATOM 1837 O O . GLY A 1 248 ? 6.170 3.185 2.765 1.00 96.50 248 GLY A O 1
ATOM 1838 N N . VAL A 1 249 ? 5.271 2.700 0.740 1.00 97.06 249 VAL A N 1
ATOM 1839 C CA . VAL A 1 249 ? 5.832 1.371 0.512 1.00 97.06 249 VAL A CA 1
ATOM 1840 C C . VAL A 1 249 ? 6.393 1.314 -0.910 1.00 97.06 249 VAL A C 1
ATOM 1842 O O . VAL A 1 249 ? 5.864 1.956 -1.817 1.00 97.06 249 VAL A O 1
ATOM 1845 N N . SER A 1 250 ? 7.483 0.573 -1.095 1.00 96.94 250 SER A N 1
ATOM 1846 C CA . SER A 1 250 ? 8.177 0.458 -2.384 1.00 96.94 250 SER A CA 1
ATOM 1847 C C . SER A 1 250 ? 8.157 -0.973 -2.890 1.00 96.94 250 SER A C 1
ATOM 1849 O O . SER A 1 250 ? 8.257 -1.915 -2.104 1.00 96.94 250 SER A O 1
ATOM 1851 N N . PHE A 1 251 ? 8.142 -1.133 -4.208 1.00 97.06 251 PHE A N 1
ATOM 1852 C CA . PHE A 1 251 ? 8.222 -2.420 -4.898 1.00 97.06 251 PHE A CA 1
ATOM 1853 C C . PHE A 1 251 ? 9.250 -2.352 -6.019 1.00 97.06 251 PHE A C 1
ATOM 1855 O O . PHE A 1 251 ? 9.493 -1.282 -6.569 1.00 97.06 251 PHE A O 1
ATOM 1862 N N . ILE A 1 252 ? 9.824 -3.494 -6.395 1.00 96.31 252 ILE A N 1
ATOM 1863 C CA . ILE A 1 252 ? 10.690 -3.607 -7.575 1.00 96.31 252 ILE A CA 1
ATOM 1864 C C . ILE A 1 252 ? 9.973 -4.467 -8.617 1.00 96.31 252 ILE A C 1
ATOM 1866 O O . ILE A 1 252 ? 9.799 -5.667 -8.403 1.00 96.31 252 ILE A O 1
ATOM 1870 N N . ALA A 1 253 ? 9.595 -3.858 -9.740 1.00 97.06 253 ALA A N 1
ATOM 1871 C CA . ALA A 1 253 ? 8.815 -4.485 -10.810 1.00 97.06 253 ALA A CA 1
ATOM 1872 C C . ALA A 1 253 ? 9.496 -4.311 -12.186 1.00 97.06 253 ALA A C 1
ATOM 1874 O O . ALA A 1 253 ? 10.362 -3.441 -12.331 1.00 97.06 253 ALA A O 1
ATOM 1875 N N . PRO A 1 254 ? 9.157 -5.124 -13.205 1.00 97.12 254 PRO A N 1
ATOM 1876 C CA . PRO A 1 254 ? 9.662 -4.951 -14.562 1.00 97.12 254 PRO A CA 1
ATOM 1877 C C . PRO A 1 254 ? 9.265 -3.591 -15.138 1.00 97.12 254 PRO A C 1
ATOM 1879 O O . PRO A 1 254 ? 8.131 -3.142 -15.001 1.00 97.12 254 PRO A O 1
ATOM 1882 N N . LYS A 1 255 ? 10.192 -2.942 -15.846 1.00 95.94 255 LYS A N 1
ATOM 1883 C CA . LYS A 1 255 ? 9.962 -1.626 -16.469 1.00 95.94 255 LYS A CA 1
ATOM 1884 C C . LYS A 1 255 ? 8.888 -1.643 -17.567 1.00 95.94 255 LYS A C 1
ATOM 1886 O O . LYS A 1 255 ? 8.367 -0.588 -17.933 1.00 95.94 255 LYS A O 1
ATOM 1891 N N . THR A 1 256 ? 8.617 -2.815 -18.137 1.00 96.19 256 THR A N 1
ATOM 1892 C CA . THR A 1 256 ? 7.608 -3.024 -19.182 1.00 96.19 256 THR A CA 1
ATOM 1893 C C . THR A 1 256 ? 6.185 -2.950 -18.644 1.00 96.19 256 THR A C 1
ATOM 1895 O O . THR A 1 256 ? 5.284 -2.617 -19.410 1.00 96.19 256 THR A O 1
ATOM 1898 N N . GLU A 1 257 ? 5.989 -3.209 -17.348 1.00 97.44 257 GLU A N 1
ATOM 1899 C CA . GLU A 1 257 ? 4.668 -3.209 -16.734 1.00 97.44 257 GLU A CA 1
ATOM 1900 C C . GLU A 1 257 ? 4.190 -1.789 -16.423 1.00 97.44 257 GLU A C 1
ATOM 1902 O O . GLU A 1 257 ? 4.919 -0.948 -15.886 1.00 97.44 257 GLU A O 1
ATOM 1907 N N . LYS A 1 258 ? 2.936 -1.518 -16.792 1.00 97.00 258 LYS A N 1
ATOM 1908 C CA . LYS A 1 258 ? 2.293 -0.205 -16.640 1.00 97.00 258 LYS A CA 1
ATOM 1909 C C . LYS A 1 258 ? 1.042 -0.241 -15.787 1.00 97.00 258 LYS A C 1
ATOM 1911 O O . LYS A 1 258 ? 0.675 0.793 -15.244 1.00 97.00 258 LYS A O 1
ATOM 1916 N N . SER A 1 259 ? 0.405 -1.395 -15.654 1.00 97.88 259 SER A N 1
ATOM 1917 C CA . SER A 1 259 ? -0.851 -1.543 -14.929 1.00 97.88 259 SER A CA 1
ATOM 1918 C C . SER A 1 259 ? -0.649 -2.498 -13.771 1.00 97.88 259 SER A C 1
ATOM 1920 O O . SER A 1 259 ? -0.133 -3.598 -13.951 1.00 97.88 259 SER A O 1
ATOM 1922 N N . PHE A 1 260 ? -1.066 -2.064 -12.588 1.00 98.31 260 PHE A N 1
ATOM 1923 C CA . PHE A 1 260 ? -0.844 -2.799 -11.356 1.00 98.31 260 PHE A CA 1
ATOM 1924 C C . PHE A 1 260 ? -2.103 -2.827 -10.490 1.00 98.31 260 PHE A C 1
ATOM 1926 O O . PHE A 1 260 ? -2.984 -1.973 -10.612 1.00 98.31 260 PHE A O 1
ATOM 1933 N N . ARG A 1 261 ? -2.159 -3.806 -9.588 1.00 98.19 261 ARG A N 1
ATOM 1934 C CA . ARG A 1 261 ? -3.105 -3.892 -8.474 1.00 98.19 261 ARG A CA 1
ATOM 1935 C C . ARG A 1 261 ? -2.320 -3.912 -7.170 1.00 98.19 261 ARG A C 1
ATOM 1937 O O . ARG A 1 261 ? -1.451 -4.761 -6.989 1.00 98.19 261 ARG A O 1
ATOM 1944 N N . LEU A 1 262 ? -2.609 -2.981 -6.270 1.00 98.38 262 LEU A N 1
ATOM 1945 C CA . LEU A 1 262 ? -2.126 -3.035 -4.895 1.00 98.38 262 LEU A CA 1
ATOM 1946 C C . LEU A 1 262 ? -3.099 -3.877 -4.074 1.00 98.38 262 LEU A C 1
ATOM 1948 O O . LEU A 1 262 ? -4.291 -3.576 -4.064 1.00 98.38 262 LEU A O 1
ATOM 1952 N N . VAL A 1 263 ? -2.587 -4.897 -3.394 1.00 98.31 263 VAL A N 1
ATOM 1953 C CA . VAL A 1 263 ? -3.367 -5.822 -2.571 1.00 98.31 263 VAL A CA 1
ATOM 1954 C C . VAL A 1 263 ? -2.964 -5.684 -1.105 1.00 98.31 263 VAL A C 1
ATOM 1956 O O . VAL A 1 263 ? -1.771 -5.678 -0.790 1.00 98.31 263 VAL A O 1
ATOM 1959 N N . TYR A 1 264 ? -3.956 -5.578 -0.218 1.00 98.12 264 TYR A N 1
ATOM 1960 C CA . TYR A 1 264 ? -3.778 -5.549 1.236 1.00 98.12 264 TYR A CA 1
ATOM 1961 C C . TYR A 1 264 ? -5.021 -6.105 1.938 1.00 98.12 264 TYR A C 1
ATOM 1963 O O . TYR A 1 264 ? -6.102 -5.566 1.739 1.00 98.12 264 TYR A O 1
ATOM 1971 N N . GLU A 1 265 ? -4.891 -7.157 2.754 1.00 96.69 265 GLU A N 1
ATOM 1972 C CA . GLU A 1 265 ? -6.036 -7.800 3.438 1.00 96.69 265 GLU A CA 1
ATOM 1973 C C . GLU A 1 265 ? -7.238 -8.068 2.504 1.00 96.69 265 GLU A C 1
ATOM 1975 O O . GLU A 1 265 ? -8.365 -7.668 2.791 1.00 96.69 265 GLU A O 1
ATOM 1980 N N . ASP A 1 266 ? -6.980 -8.690 1.349 1.00 93.75 266 ASP A N 1
ATOM 1981 C CA . ASP A 1 266 ? -7.961 -8.997 0.289 1.00 93.75 266 ASP A CA 1
ATOM 1982 C C . ASP A 1 266 ? -8.593 -7.781 -0.420 1.00 93.75 266 ASP A C 1
ATOM 1984 O O . ASP A 1 266 ? -9.360 -7.946 -1.371 1.00 93.75 266 ASP A O 1
ATOM 1988 N N . ALA A 1 267 ? -8.256 -6.553 -0.020 1.00 95.88 267 ALA A N 1
ATOM 1989 C CA . ALA A 1 267 ? -8.637 -5.349 -0.742 1.00 95.88 267 ALA A CA 1
ATOM 1990 C C . ALA A 1 267 ? -7.710 -5.118 -1.940 1.00 95.88 267 ALA A C 1
ATOM 1992 O O . ALA A 1 267 ? -6.489 -5.195 -1.802 1.00 95.88 267 ALA A O 1
ATOM 1993 N N . GLU A 1 268 ? -8.286 -4.772 -3.095 1.00 96.88 268 GLU A N 1
ATOM 1994 C CA . GLU A 1 268 ? -7.540 -4.499 -4.326 1.00 96.88 268 GLU A CA 1
ATOM 1995 C C . GLU A 1 268 ? -7.792 -3.078 -4.845 1.00 96.88 268 GLU A C 1
ATOM 1997 O O . GLU A 1 268 ? -8.937 -2.661 -5.048 1.00 96.88 268 GLU A O 1
ATOM 2002 N N . ILE A 1 269 ? -6.705 -2.352 -5.114 1.00 97.75 269 ILE A N 1
ATOM 2003 C CA . ILE A 1 269 ? -6.734 -1.020 -5.726 1.00 97.75 269 ILE A CA 1
ATOM 2004 C C . ILE A 1 269 ? -5.952 -1.069 -7.039 1.00 97.75 269 ILE A C 1
ATOM 2006 O O . ILE A 1 269 ? -4.737 -1.278 -7.042 1.00 97.75 269 ILE A O 1
ATOM 2010 N N . ALA A 1 270 ? -6.641 -0.887 -8.162 1.00 97.69 270 ALA A N 1
ATOM 2011 C CA . ALA A 1 270 ? -6.047 -0.891 -9.490 1.00 97.69 270 ALA A CA 1
ATOM 2012 C C . ALA A 1 270 ? -5.566 0.510 -9.888 1.00 97.69 270 ALA A C 1
ATOM 2014 O O . ALA A 1 270 ? -6.245 1.515 -9.674 1.00 97.69 270 ALA A O 1
ATOM 2015 N N . PHE A 1 271 ? -4.399 0.583 -10.522 1.00 97.69 271 PHE A N 1
ATOM 2016 C CA . PHE A 1 271 ? -3.868 1.828 -11.065 1.00 97.69 271 PHE A CA 1
ATOM 2017 C C . PHE A 1 271 ? -2.977 1.584 -12.283 1.00 97.69 271 PHE A C 1
ATOM 2019 O O . PHE A 1 271 ? -2.602 0.456 -12.604 1.00 97.69 271 PHE A O 1
ATOM 2026 N N . SER A 1 272 ? -2.643 2.659 -12.995 1.00 97.12 272 SER A N 1
ATOM 2027 C CA . SER A 1 272 ? -1.678 2.620 -14.093 1.00 97.12 272 SER A CA 1
ATOM 2028 C C . SER A 1 272 ? -0.649 3.732 -13.953 1.00 97.12 272 SER A C 1
ATOM 2030 O O . SER A 1 272 ? -0.970 4.844 -13.536 1.00 97.12 272 SER A O 1
ATOM 2032 N N . LEU A 1 273 ? 0.595 3.405 -14.279 1.00 95.75 273 LEU A N 1
ATOM 2033 C CA . LEU A 1 273 ? 1.715 4.331 -14.314 1.00 95.75 273 LEU A CA 1
ATOM 2034 C C . LEU A 1 273 ? 1.765 5.054 -15.669 1.00 95.75 273 LEU A C 1
ATOM 2036 O O . LEU A 1 273 ? 1.363 4.469 -16.679 1.00 95.75 273 LEU A O 1
ATOM 2040 N N . PRO A 1 274 ? 2.278 6.296 -15.703 1.00 88.75 274 PRO A N 1
ATOM 2041 C CA . PRO A 1 274 ? 2.486 7.038 -16.944 1.00 88.75 274 PRO A CA 1
ATOM 2042 C C . PRO A 1 274 ? 3.522 6.386 -17.877 1.00 88.75 274 PRO A C 1
ATOM 2044 O O . PRO A 1 274 ? 4.377 5.582 -17.421 1.00 88.75 274 PRO A O 1
#

Foldseek 3Di:
DDDDDDDDDDDDDPPDPDPPDPPDDDPDDDDDDDPDPDPPPPDPDDDDDPVRVVVVVVVVVPPPPPPPDDPDDPDDDDDDDDDDDDDDDDDPPVPVVVVVVVVVVPPDDDDPPDDDDPDDPDDDDDDDDDDDDDDPDPDDPDDDDDDDDDAAEAQDWDQAPQRKTKHFPDKAWDPVLVVDPPRDPQKTKIKTKMKIFHQDQAKTWDALQQKWKAAPVRDTWTWDPDDDPVWAADHTDIAHHGDMDMHMTMTMDGPPTFWIWIDHNNHTYIDGYD

InterPro domains:
  IPR029050 Immunoprotective extracellular, immunoglobulin-like domain superfamily [G3DSA:2.60.40.1240] (153-271)
  IPR029051 Domain of unknown function DUF4352 [PF11611] (154-266)

Solvent-accessible surface area (backbone atoms only — not comparable to full-atom values): 18563 Å² total; per-residue (Å²): 137,85,88,85,87,73,86,79,81,87,79,79,76,89,79,72,81,82,82,77,78,76,85,79,83,79,85,74,83,78,75,90,71,77,80,76,78,77,79,76,73,80,73,78,80,75,85,76,51,76,67,56,55,51,53,52,53,53,53,62,72,66,55,78,79,80,79,75,82,87,87,86,86,88,80,87,89,85,84,83,80,84,83,92,78,83,89,79,85,83,72,77,75,75,65,63,68,68,59,61,70,67,63,76,77,74,82,86,84,79,90,78,82,83,83,84,80,86,75,78,81,80,81,76,81,86,75,80,89,77,90,70,82,86,73,88,70,79,84,75,78,77,78,76,80,75,80,77,82,76,68,39,47,76,64,40,80,43,76,34,79,89,55,38,34,40,28,41,71,48,75,51,72,47,68,64,45,76,70,39,92,86,46,54,93,61,46,38,35,43,38,37,32,35,35,44,33,24,83,42,93,55,71,45,74,53,58,59,77,62,39,35,38,25,43,90,83,68,51,79,31,58,57,46,95,62,60,56,92,89,51,59,54,51,64,73,48,70,36,48,53,73,33,70,52,74,25,29,53,24,30,67,46,56,62,87,65,46,49,39,31,44,34,43,72,91,38,51,36,39,50,69,60,134

Nearest PDB structures (foldseek):
  3cfu-assembly2_B  TM=7.230E-01  e=2.845E-07  Bacillus subtilis
  3cfu-assembly1_A  TM=7.458E-01  e=1.420E-06  Bacillus subtilis
  4r4g-assembly1_A  TM=7.454E-01  e=2.269E-05  Bacillus subtilis subsp. subtilis str. 168

Mean predicted aligned error: 19.09 Å

Secondary structure (DSSP, 8-state):
------PPP----TT-------------PPP-PPPPPP----PPPPPPPHHHHHHHHHHHHTS-----------S--S----------PPPGGGGSSTTTTTTTTSS-----------------------------PPPPPPPPPPPPPPPB-TT-EEE-TTSPEEEEEEEEE-TTGGGSTT--TTEEEEEEEEEEE--SSS-EEE-GGG-EEE-TT--EEEEES---TTSPBP-SEEEPTT-EEEEEEEEEEETT--EEEEEETTEEEEEE--

Organism: NCBI:txid1797718